Protein AF-A0A1A8E418-F1 (afdb_monomer_lite)

Sequence (294 aa):
DMARRQQKISKLQLQMVKDRFQAFLSGETQIVADEAFINAVQSYHEVFLKSDRVSRMVQSGGFSTSDSREVFKKHIEKRVRSLPEIDGLSKETVLSSWLAKFDTIYRGEEDPRKHQQRMTASAASELILSKDQLYEMFQQILGIRKFEHQLLYNACQLDNPDEQAAQIRRELDGRLQMADQITRLGGRFPKFVSKEMEAMYIEELRSSVNLLMANLESMPVSKGGEFKLQKLKRGHNTSIMDMGQEDENMLSKSDVVLSFTLEVVILEVQGLRSLAPNRIVYCTMEVEGGHKLQ

Secondary structure (DSSP, 8-state):
-------BPPHHHHHHHHHHHHHHHTT-S-----HHHHHHHHHIIIIIIT-HHHHHHHHTT--BHHHHHHHHHHHHHHHHHHSPPBTTB-HHHHHHHHHHHHHHHHH----GGGTTTTHHHHHHHH----HHHHHHHHHHHHT--HHHHHHHHHHHHTTSHHHHHHHHHHHHHHHHHHHHHHHHTTS--S--SSTHHHHHHHHHHHHHHHHHHHHHHTS------------PPP-----------TTS----GGG-----PPP------TT-----TT-PPP-----TTS----

Structure (mmCIF, N/CA/C/O backbone):
data_AF-A0A1A8E418-F1
#
_entry.id   AF-A0A1A8E418-F1
#
loop_
_atom_site.group_PDB
_atom_site.id
_atom_site.type_symbol
_atom_site.label_atom_id
_atom_site.label_alt_id
_atom_site.label_comp_id
_atom_site.label_asym_id
_atom_site.label_entity_id
_atom_site.label_seq_id
_atom_site.pdbx_PDB_ins_code
_atom_site.Cartn_x
_atom_site.Cartn_y
_atom_site.Cartn_z
_atom_site.occupancy
_atom_site.B_iso_or_equiv
_atom_site.auth_seq_id
_atom_site.auth_comp_id
_atom_site.auth_asym_id
_atom_site.auth_atom_id
_atom_site.pdbx_PDB_model_num
ATOM 1 N N . ASP A 1 1 ? 6.921 3.070 43.417 1.00 37.97 1 ASP A N 1
ATOM 2 C CA . ASP A 1 1 ? 6.304 2.591 42.173 1.00 37.97 1 ASP A CA 1
ATOM 3 C C . ASP A 1 1 ? 5.223 3.583 41.746 1.00 37.97 1 ASP A C 1
ATOM 5 O O . ASP A 1 1 ? 4.149 3.626 42.333 1.00 37.97 1 ASP A O 1
ATOM 9 N N . MET A 1 2 ? 5.572 4.528 40.870 1.00 36.62 2 MET A N 1
ATOM 10 C CA . MET A 1 2 ? 4.676 5.609 40.439 1.00 36.62 2 MET A CA 1
ATOM 11 C C . MET A 1 2 ? 3.917 5.118 39.209 1.00 36.62 2 MET A C 1
ATOM 13 O O . MET A 1 2 ? 4.414 5.228 38.089 1.00 36.62 2 MET A O 1
ATOM 17 N N . ALA A 1 3 ? 2.734 4.538 39.427 1.00 43.09 3 ALA A N 1
ATOM 18 C CA . ALA A 1 3 ? 1.845 4.101 38.358 1.00 43.09 3 ALA A CA 1
ATOM 19 C C . ALA A 1 3 ? 1.651 5.246 37.350 1.00 43.09 3 ALA A C 1
ATOM 21 O O . ALA A 1 3 ? 1.103 6.299 37.688 1.00 43.09 3 ALA A O 1
ATOM 22 N N . ARG A 1 4 ? 2.145 5.058 36.117 1.00 50.41 4 ARG A N 1
ATOM 23 C CA . ARG A 1 4 ? 1.953 5.993 35.001 1.00 50.41 4 ARG A CA 1
ATOM 24 C C . ARG A 1 4 ? 0.464 6.337 34.928 1.00 50.41 4 ARG A C 1
ATOM 26 O O . ARG A 1 4 ? -0.341 5.475 34.589 1.00 50.41 4 ARG A O 1
ATOM 33 N N . ARG A 1 5 ? 0.088 7.580 35.257 1.00 53.41 5 ARG A N 1
ATOM 34 C CA . ARG A 1 5 ? -1.282 8.085 35.080 1.00 53.41 5 ARG A CA 1
ATOM 35 C C . ARG A 1 5 ? -1.654 7.913 33.607 1.00 53.41 5 ARG A C 1
ATOM 37 O O . ARG A 1 5 ? -1.193 8.679 32.765 1.00 53.41 5 ARG A O 1
ATOM 44 N N . GLN A 1 6 ? -2.454 6.896 33.297 1.00 60.69 6 GLN A N 1
ATOM 45 C CA . GLN A 1 6 ? -3.005 6.717 31.960 1.00 60.69 6 GLN A CA 1
ATOM 46 C C . GLN A 1 6 ? -3.829 7.963 31.607 1.00 60.69 6 GLN A C 1
ATOM 48 O O . GLN A 1 6 ? -4.609 8.452 32.430 1.00 60.69 6 GLN A O 1
ATOM 53 N N . GLN A 1 7 ? -3.623 8.512 30.406 1.00 71.25 7 GLN A N 1
ATOM 54 C CA . GLN A 1 7 ? -4.372 9.678 29.938 1.00 71.25 7 GLN A CA 1
ATOM 55 C C . GLN A 1 7 ? -5.857 9.320 29.846 1.00 71.25 7 GLN A C 1
ATOM 57 O O . GLN A 1 7 ? -6.269 8.507 29.016 1.00 71.25 7 GLN A O 1
ATOM 62 N N . LYS A 1 8 ? -6.647 9.924 30.735 1.00 85.44 8 LYS A N 1
ATOM 63 C CA . LYS A 1 8 ? -8.103 9.806 30.747 1.00 85.44 8 LYS A CA 1
ATOM 64 C C . LYS A 1 8 ? -8.685 10.536 29.544 1.00 85.44 8 LYS A C 1
ATOM 66 O O . LYS A 1 8 ? -8.230 11.629 29.216 1.00 85.44 8 LYS A O 1
ATOM 71 N N . ILE A 1 9 ? -9.705 9.945 28.935 1.00 87.94 9 ILE A N 1
ATOM 72 C CA . ILE A 1 9 ? -10.422 10.544 27.811 1.00 87.94 9 ILE A CA 1
ATOM 73 C C . ILE A 1 9 ? -11.452 11.532 28.363 1.00 87.94 9 ILE A C 1
ATOM 75 O O . ILE A 1 9 ? -12.231 11.189 29.251 1.00 87.94 9 ILE A O 1
ATOM 79 N N . SER A 1 10 ? -11.466 12.762 27.850 1.00 89.88 10 SER A N 1
ATOM 80 C CA . SER A 1 10 ? -12.514 13.749 28.144 1.00 89.88 10 SER A CA 1
ATOM 81 C C . SER A 1 10 ? -13.731 13.574 27.226 1.00 89.88 10 SER A C 1
ATOM 83 O O . SER A 1 10 ? -13.643 12.948 26.172 1.00 89.88 10 SER A O 1
ATOM 85 N N . LYS A 1 11 ? -14.881 14.176 27.572 1.00 90.69 11 LYS A N 1
ATOM 86 C CA . LYS A 1 11 ? -16.062 14.190 26.680 1.00 90.69 11 LYS A CA 1
ATOM 87 C C . LYS A 1 11 ? -15.739 14.764 25.297 1.00 90.69 11 LYS A C 1
ATOM 89 O O . LYS A 1 11 ? -16.182 14.217 24.294 1.00 90.69 11 LYS A O 1
ATOM 94 N N . LEU A 1 12 ? -14.959 15.845 25.265 1.00 90.44 12 LEU A N 1
ATOM 95 C CA . LEU A 1 12 ? -14.543 16.498 24.026 1.00 90.44 12 LEU A CA 1
ATOM 96 C C . LEU A 1 12 ? -13.640 15.579 23.196 1.00 90.44 12 LEU A C 1
ATOM 98 O O . LEU A 1 12 ? -13.840 15.444 21.996 1.00 90.44 12 LEU A O 1
ATOM 102 N N . GLN A 1 13 ? -12.689 14.901 23.844 1.00 89.94 13 GLN A N 1
ATOM 103 C CA . GLN A 1 13 ? -11.829 13.925 23.173 1.00 89.94 13 GLN A CA 1
ATOM 104 C C . GLN A 1 13 ? -12.628 12.733 22.644 1.00 89.94 13 GLN A C 1
ATOM 106 O O . GLN A 1 13 ? -12.384 12.304 21.525 1.00 89.94 13 GLN A O 1
ATOM 111 N N . LEU A 1 14 ? -13.609 12.226 23.400 1.00 93.44 14 LEU A N 1
ATOM 112 C CA . LEU A 1 14 ? -14.484 11.156 22.920 1.00 93.44 14 LEU A CA 1
ATOM 113 C C . LEU A 1 14 ? -15.254 11.590 21.666 1.00 93.44 14 LEU A C 1
ATOM 115 O O . LEU A 1 14 ? -15.346 10.807 20.727 1.00 93.44 14 LEU A O 1
ATOM 119 N N . GLN A 1 15 ? -15.791 12.814 21.639 1.00 94.31 15 GLN A N 1
ATOM 120 C CA . GLN A 1 15 ? -16.491 13.325 20.459 1.00 94.31 15 GLN A CA 1
ATOM 121 C C . GLN A 1 15 ? -15.548 13.439 19.257 1.00 94.31 15 GLN A C 1
ATOM 123 O O . GLN A 1 15 ? -15.847 12.897 18.203 1.00 94.31 15 GLN A O 1
ATOM 128 N N . MET A 1 16 ? -14.363 14.021 19.450 1.00 94.06 16 MET A N 1
ATOM 129 C CA . MET A 1 16 ? -13.342 14.119 18.404 1.00 94.06 16 MET A CA 1
ATOM 130 C C . MET A 1 16 ? -12.936 12.744 17.853 1.00 94.06 16 MET A C 1
ATOM 132 O O . MET A 1 16 ? -12.758 12.585 16.650 1.00 94.06 16 MET A O 1
ATOM 136 N N . VAL A 1 17 ? -12.804 11.735 18.719 1.00 94.31 17 VAL A N 1
ATOM 137 C CA . VAL A 1 17 ? -12.530 10.356 18.292 1.00 94.31 17 VAL A CA 1
ATOM 138 C C . VAL A 1 17 ? -13.696 9.804 17.471 1.00 94.31 17 VAL A C 1
ATOM 140 O O . VAL A 1 17 ? -13.448 9.218 16.425 1.00 94.31 17 VAL A O 1
ATOM 143 N N . LYS A 1 18 ? -14.957 10.016 17.871 1.00 95.75 18 LYS A N 1
ATOM 144 C CA . LYS A 1 18 ? -16.115 9.604 17.054 1.00 95.75 18 LYS A CA 1
ATOM 145 C C . LYS A 1 18 ? -16.073 10.238 15.667 1.00 95.75 18 LYS A C 1
ATOM 147 O O . LYS A 1 18 ? -16.197 9.523 14.682 1.00 95.75 18 LYS A O 1
ATOM 152 N N . ASP A 1 19 ? -15.825 11.541 15.599 1.00 95.75 19 ASP A N 1
ATOM 153 C CA . ASP A 1 19 ? -15.799 12.278 14.335 1.00 95.75 19 ASP A CA 1
ATOM 154 C C . ASP A 1 19 ? -14.672 11.771 13.416 1.00 95.75 19 ASP A C 1
ATOM 156 O O . ASP A 1 19 ? -14.888 11.567 12.227 1.00 95.75 19 ASP A O 1
ATOM 160 N N . ARG A 1 20 ? -13.490 11.455 13.967 1.00 95.00 20 ARG A N 1
ATOM 161 C CA . ARG A 1 20 ? -12.373 10.852 13.210 1.00 95.00 20 ARG A CA 1
ATOM 162 C C . ARG A 1 20 ? -12.705 9.468 12.658 1.00 95.00 20 ARG A C 1
ATOM 164 O O . ARG A 1 20 ? -12.382 9.167 11.513 1.00 95.00 20 ARG A O 1
ATOM 171 N N . PHE A 1 21 ? -13.343 8.624 13.467 1.00 96.94 21 PHE A N 1
ATOM 172 C CA . PHE A 1 21 ? -13.787 7.301 13.023 1.00 96.94 21 PHE A CA 1
ATOM 173 C C . PHE A 1 21 ? -14.879 7.418 11.955 1.00 96.94 21 PHE A C 1
ATOM 175 O O . PHE A 1 21 ? -14.861 6.666 10.987 1.00 96.94 21 PHE A O 1
ATOM 182 N N . GLN A 1 22 ? -15.786 8.386 12.091 1.00 96.38 22 GLN A N 1
ATOM 183 C CA . GLN A 1 22 ? -16.810 8.666 11.092 1.00 96.38 22 GLN A CA 1
ATOM 184 C C . GLN A 1 22 ? -16.207 9.166 9.772 1.00 96.38 22 GLN A C 1
ATOM 186 O O . GLN A 1 22 ? -16.632 8.684 8.727 1.00 96.38 22 GLN A O 1
ATOM 191 N N . ALA A 1 23 ? -15.206 10.052 9.819 1.00 94.38 23 ALA A N 1
ATOM 192 C CA . ALA A 1 23 ? -14.481 10.540 8.642 1.00 94.38 23 ALA A CA 1
ATOM 193 C C . ALA A 1 23 ? -13.727 9.414 7.914 1.00 94.38 23 ALA A C 1
ATOM 195 O O . ALA A 1 23 ? -13.695 9.357 6.687 1.00 94.38 23 ALA A O 1
ATOM 196 N N . PHE A 1 24 ? -13.141 8.472 8.663 1.00 95.69 24 PHE A N 1
ATOM 197 C CA . PHE A 1 24 ? -12.557 7.267 8.069 1.00 95.69 24 PHE A CA 1
ATOM 198 C C . PHE A 1 24 ? -13.623 6.430 7.346 1.00 95.69 24 PHE A C 1
ATOM 200 O O . PHE A 1 24 ? -13.428 6.041 6.198 1.00 95.69 24 PHE A O 1
ATOM 207 N N . LEU A 1 25 ? -14.773 6.198 7.987 1.00 95.44 25 LEU A N 1
ATOM 208 C CA . LEU A 1 25 ? -15.866 5.402 7.418 1.00 95.44 25 LEU A CA 1
ATOM 209 C C . LEU A 1 25 ? -16.563 6.076 6.225 1.00 95.44 25 LEU A C 1
ATOM 211 O O . LEU A 1 25 ? -17.125 5.373 5.392 1.00 95.44 25 LEU A O 1
ATOM 215 N N . SER A 1 26 ? -16.537 7.409 6.126 1.00 93.56 26 SER A N 1
ATOM 216 C CA . SER A 1 26 ? -17.042 8.147 4.958 1.00 93.56 26 SER A CA 1
ATOM 217 C C . SER A 1 26 ? -16.028 8.251 3.814 1.00 93.56 26 SER A C 1
ATOM 219 O O . SER A 1 26 ? -16.375 8.763 2.752 1.00 93.56 26 SER A O 1
ATOM 221 N N . GLY A 1 27 ? -14.798 7.754 3.995 1.00 89.44 27 GLY A N 1
ATOM 222 C CA . GLY A 1 27 ? -13.741 7.823 2.982 1.00 89.44 27 GLY A CA 1
ATOM 223 C C . GLY A 1 27 ? -13.059 9.191 2.881 1.00 89.44 27 GLY A C 1
ATOM 224 O O . GLY A 1 27 ? -12.377 9.466 1.899 1.00 89.44 27 GLY A O 1
ATOM 225 N N . GLU A 1 28 ? -13.212 10.057 3.885 1.00 86.94 28 GLU A N 1
ATOM 226 C CA . GLU A 1 28 ? -12.584 11.388 3.923 1.00 86.94 28 GLU A CA 1
ATOM 227 C C . GLU A 1 28 ? -11.106 11.339 4.345 1.00 86.94 28 GLU A C 1
ATOM 229 O O . GLU A 1 28 ? -10.384 12.333 4.255 1.00 86.94 28 GLU A O 1
ATOM 234 N N . THR A 1 29 ? -10.630 10.183 4.812 1.00 88.88 29 THR A N 1
ATOM 235 C CA . THR A 1 29 ? -9.234 9.975 5.214 1.00 88.88 29 THR A CA 1
ATOM 236 C C . THR A 1 29 ? -8.436 9.248 4.136 1.00 88.88 29 THR A C 1
ATOM 238 O O . THR A 1 29 ? -8.960 8.365 3.470 1.00 88.88 29 THR A O 1
ATOM 241 N N . GLN A 1 30 ? -7.130 9.512 4.062 1.00 83.50 30 GLN A N 1
ATOM 242 C CA . GLN A 1 30 ? -6.193 8.800 3.175 1.00 83.50 30 GLN A CA 1
ATOM 243 C C . GLN A 1 30 ? -5.755 7.420 3.714 1.00 83.50 30 GLN A C 1
ATOM 245 O O . GLN A 1 30 ? -4.812 6.812 3.212 1.00 83.50 30 GLN A O 1
ATOM 250 N N . ILE A 1 31 ? -6.394 6.923 4.778 1.00 85.94 31 ILE A N 1
ATOM 251 C CA . ILE A 1 31 ? -6.021 5.662 5.423 1.00 85.94 31 ILE A CA 1
ATOM 252 C C . ILE A 1 31 ? -6.543 4.509 4.569 1.00 85.94 31 ILE A C 1
ATOM 254 O O . ILE A 1 31 ? -7.740 4.233 4.549 1.00 85.94 31 ILE A O 1
ATOM 258 N N . VAL A 1 32 ? -5.633 3.812 3.893 1.00 85.06 32 VAL A N 1
ATOM 259 C CA . VAL A 1 32 ? -5.984 2.653 3.070 1.00 85.06 32 VAL A CA 1
ATOM 260 C C . VAL A 1 32 ? -6.312 1.450 3.960 1.00 85.06 32 VAL A C 1
ATOM 262 O O . VAL A 1 32 ? -5.562 1.100 4.880 1.00 85.06 32 VAL A O 1
ATOM 265 N N . ALA A 1 33 ? -7.442 0.806 3.684 1.00 88.50 33 ALA A N 1
ATOM 266 C CA . ALA A 1 33 ? -7.961 -0.310 4.458 1.00 88.50 33 ALA A CA 1
ATOM 267 C C . ALA A 1 33 ? -8.717 -1.308 3.580 1.00 88.50 33 ALA A C 1
ATOM 269 O O . ALA A 1 33 ? -9.374 -0.917 2.619 1.00 88.50 33 ALA A O 1
ATOM 270 N N . ASP A 1 34 ? -8.646 -2.586 3.951 1.00 87.88 34 ASP A N 1
ATOM 271 C CA . ASP A 1 34 ? -9.483 -3.627 3.365 1.00 87.88 34 ASP A CA 1
ATOM 272 C C . ASP A 1 34 ? -10.908 -3.592 3.950 1.00 87.88 34 ASP A C 1
ATOM 274 O O . ASP A 1 34 ? -11.191 -2.963 4.977 1.00 87.88 34 ASP A O 1
ATOM 278 N N . GLU A 1 35 ? -11.823 -4.300 3.292 1.00 91.75 35 GLU A N 1
ATOM 279 C CA . GLU A 1 35 ? -13.226 -4.366 3.704 1.00 91.75 35 GLU A CA 1
ATOM 280 C C . GLU A 1 35 ? -13.388 -4.978 5.107 1.00 91.75 35 GLU A C 1
ATOM 282 O O . GLU A 1 35 ? -14.241 -4.564 5.896 1.00 91.75 35 GLU A O 1
ATOM 287 N N . ALA A 1 36 ? -12.539 -5.944 5.463 1.00 92.50 36 ALA A N 1
ATOM 288 C CA . ALA A 1 36 ? -12.583 -6.611 6.758 1.00 92.50 36 ALA A CA 1
ATOM 289 C C . ALA A 1 36 ? -12.266 -5.647 7.918 1.00 92.50 36 ALA A C 1
ATOM 291 O O . ALA A 1 36 ? -12.953 -5.667 8.949 1.00 92.50 36 ALA A O 1
ATOM 292 N N . PHE A 1 37 ? -11.274 -4.774 7.742 1.00 95.88 37 PHE A N 1
ATOM 293 C CA . PHE A 1 37 ? -10.919 -3.727 8.687 1.00 95.88 37 PHE A CA 1
ATOM 294 C C . PHE A 1 37 ? -11.993 -2.647 8.733 1.00 95.88 37 PHE A C 1
ATOM 296 O O . PHE A 1 37 ? -12.405 -2.271 9.829 1.00 95.88 37 PHE A O 1
ATOM 303 N N . ILE A 1 38 ? -12.510 -2.196 7.584 1.00 95.00 38 ILE A N 1
ATOM 304 C CA . ILE A 1 38 ? -13.611 -1.218 7.533 1.00 95.00 38 ILE A CA 1
ATOM 305 C C . ILE A 1 38 ? -14.815 -1.744 8.326 1.00 95.00 38 ILE A C 1
ATOM 307 O O . ILE A 1 38 ? -15.317 -1.058 9.216 1.00 95.00 38 ILE A O 1
ATOM 311 N N . ASN A 1 39 ? -15.198 -3.007 8.126 1.00 95.56 39 ASN A N 1
ATOM 312 C CA . ASN A 1 39 ? -16.269 -3.666 8.876 1.00 95.56 39 ASN A CA 1
ATOM 313 C C . ASN A 1 39 ? -15.977 -3.780 10.385 1.00 95.56 39 ASN A C 1
ATOM 315 O O . ASN A 1 39 ? -16.892 -3.738 11.219 1.00 95.56 39 ASN A O 1
ATOM 319 N N . ALA A 1 40 ? -14.711 -3.960 10.773 1.00 96.44 40 ALA A N 1
ATOM 320 C CA . ALA A 1 40 ? -14.288 -3.958 12.174 1.00 96.44 40 ALA A CA 1
ATOM 321 C C . ALA A 1 40 ? -14.378 -2.567 12.807 1.00 96.44 40 ALA A C 1
ATOM 323 O O . ALA A 1 40 ? -14.904 -2.429 13.915 1.00 96.44 40 ALA A O 1
ATOM 324 N N . VAL A 1 41 ? -13.933 -1.537 12.093 1.00 97.50 41 VAL A N 1
ATOM 325 C CA . VAL A 1 41 ? -14.016 -0.142 12.527 1.00 97.50 41 VAL A CA 1
ATOM 326 C C . VAL A 1 41 ? -15.471 0.315 12.610 1.00 97.50 41 VAL A C 1
ATOM 328 O O . VAL A 1 41 ? -15.854 0.908 13.617 1.00 97.50 41 VAL A O 1
ATOM 331 N N . GLN A 1 42 ? -16.307 -0.036 11.631 1.00 97.06 42 GLN A N 1
ATOM 332 C CA . GLN A 1 42 ? -17.737 0.269 11.628 1.00 97.06 42 GLN A CA 1
ATOM 333 C C . GLN A 1 42 ? -18.434 -0.332 12.848 1.00 97.06 42 GLN A C 1
ATOM 335 O O . GLN A 1 42 ? -19.135 0.365 13.580 1.00 97.06 42 GLN A O 1
ATOM 340 N N . SER A 1 43 ? -18.195 -1.614 13.129 1.00 96.00 43 SER A N 1
ATOM 341 C CA . SER A 1 43 ? -18.778 -2.258 14.304 1.00 96.00 43 SER A CA 1
ATOM 342 C C . SER A 1 43 ? -18.276 -1.654 15.613 1.00 96.00 43 SER A C 1
ATOM 344 O O . SER A 1 43 ? -19.071 -1.484 16.537 1.00 96.00 43 SER A O 1
ATOM 346 N N . TYR A 1 44 ? -16.993 -1.304 15.710 1.00 96.81 44 TYR A N 1
ATOM 347 C CA . TYR A 1 44 ? -16.460 -0.615 16.882 1.00 96.81 44 TYR A CA 1
ATOM 348 C C . TYR A 1 44 ? -17.089 0.774 17.065 1.00 96.81 44 TYR A C 1
ATOM 350 O O . TYR A 1 44 ? -17.459 1.148 18.180 1.00 96.81 44 TYR A O 1
ATOM 358 N N . HIS A 1 45 ? -17.262 1.524 15.979 1.00 96.56 45 HIS A N 1
ATOM 359 C CA . HIS A 1 45 ? -17.859 2.851 16.001 1.00 96.56 45 HIS A CA 1
AT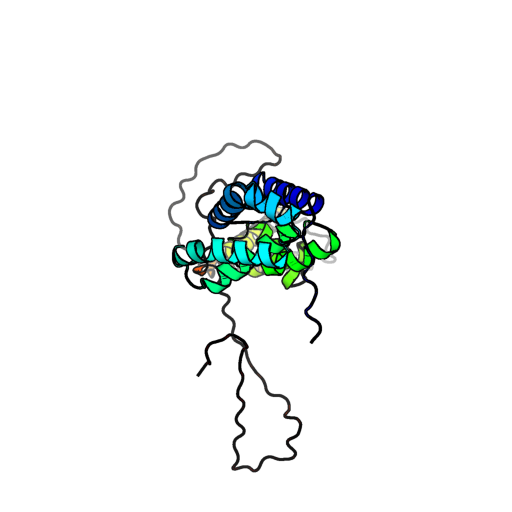OM 360 C C . HIS A 1 45 ? -19.333 2.813 16.431 1.00 96.56 45 HIS A C 1
ATOM 362 O O . HIS A 1 45 ? -19.711 3.481 17.398 1.00 96.56 45 HIS A O 1
ATOM 368 N N . GLU A 1 46 ? -20.145 1.983 15.772 1.00 95.31 46 GLU A N 1
ATOM 369 C CA . GLU A 1 46 ? -21.589 1.911 16.019 1.00 95.31 46 GLU A CA 1
ATOM 370 C C . GLU A 1 46 ? -21.935 1.233 17.348 1.00 95.31 46 GLU A C 1
ATOM 372 O O . GLU A 1 46 ? -22.788 1.719 18.089 1.00 95.31 46 GLU A O 1
ATOM 377 N N . VAL A 1 47 ? -21.264 0.129 17.693 1.00 94.56 47 VAL A N 1
ATOM 378 C CA . VAL A 1 47 ? -21.636 -0.674 18.871 1.00 94.56 47 VAL A CA 1
ATOM 379 C C . VAL A 1 47 ? -20.944 -0.186 20.140 1.00 94.56 47 VAL A C 1
ATOM 381 O O . VAL A 1 47 ? -21.542 -0.222 21.216 1.00 94.56 47 VAL A O 1
ATOM 384 N N . PHE A 1 48 ? -19.686 0.257 20.053 1.00 94.81 48 PHE A N 1
ATOM 385 C CA . PHE A 1 48 ? -18.904 0.632 21.231 1.00 94.81 48 PHE A CA 1
ATOM 386 C C . PHE A 1 48 ? -18.805 2.149 21.406 1.00 94.81 48 PHE A C 1
ATOM 388 O O . PHE A 1 48 ? -19.310 2.660 22.410 1.00 94.81 48 PHE A O 1
ATOM 395 N N . LEU A 1 49 ? -18.205 2.881 20.458 1.00 94.81 49 LEU A N 1
ATOM 396 C CA . LEU A 1 49 ? -17.950 4.321 20.624 1.00 94.81 49 LEU A CA 1
ATOM 397 C C . LEU A 1 49 ? -19.243 5.122 20.808 1.00 94.81 49 LEU A C 1
ATOM 399 O O . LEU A 1 49 ? -19.309 5.984 21.687 1.00 94.81 49 LEU A O 1
ATOM 403 N N . LYS A 1 50 ? -20.287 4.827 20.024 1.00 94.88 50 LYS A N 1
ATOM 404 C CA . LYS A 1 50 ? -21.597 5.488 20.130 1.00 94.88 50 LYS A CA 1
ATOM 405 C C . LYS A 1 50 ? -22.429 5.057 21.345 1.00 94.88 50 LYS A C 1
ATOM 407 O O . LYS A 1 50 ? -23.422 5.714 21.639 1.00 94.88 50 LYS A O 1
ATOM 412 N N . SER A 1 51 ? -22.023 4.030 22.095 1.00 95.50 51 SER A N 1
ATOM 413 C CA . SER A 1 51 ? -22.816 3.521 23.220 1.00 95.50 51 SER A CA 1
ATOM 414 C C . SER A 1 51 ? -22.899 4.488 24.411 1.00 95.50 51 SER A C 1
ATOM 416 O O . SER A 1 51 ? -21.915 5.115 24.824 1.00 95.50 51 SER A O 1
ATOM 418 N N . ASP A 1 52 ? -24.061 4.519 25.070 1.00 93.88 52 ASP A N 1
ATOM 419 C CA . ASP A 1 52 ? -24.261 5.276 26.315 1.00 93.88 52 ASP A CA 1
ATOM 420 C C . ASP A 1 52 ? -23.336 4.813 27.442 1.00 93.88 52 ASP A C 1
ATOM 422 O O . ASP A 1 52 ? -22.952 5.593 28.318 1.00 93.88 52 ASP A O 1
ATOM 426 N N . ARG A 1 53 ? -22.958 3.529 27.429 1.00 93.69 53 ARG A N 1
ATOM 427 C CA . ARG A 1 53 ? -22.043 2.955 28.416 1.00 93.69 53 ARG A CA 1
ATOM 428 C C . ARG A 1 53 ? -20.672 3.623 28.345 1.00 93.69 53 ARG A C 1
ATOM 430 O O . ARG A 1 53 ? -20.143 3.985 29.395 1.00 93.69 53 ARG A O 1
ATOM 437 N N . VAL A 1 54 ? -20.122 3.820 27.145 1.00 93.81 54 VAL A N 1
ATOM 438 C CA . VAL A 1 54 ? -18.837 4.514 26.964 1.00 93.81 54 VAL A CA 1
ATOM 439 C C . VAL A 1 54 ? -18.955 5.979 27.372 1.00 93.81 54 VAL A C 1
ATOM 441 O O . VAL A 1 54 ? -18.112 6.468 28.122 1.00 93.81 54 VAL A O 1
ATOM 444 N N . SER A 1 55 ? -20.044 6.654 26.996 1.00 92.19 55 SER A N 1
ATOM 445 C CA . SER A 1 55 ? -20.306 8.036 27.419 1.00 92.19 55 SER A CA 1
ATOM 446 C C . SER A 1 55 ? -20.345 8.188 28.947 1.00 92.19 55 SER A C 1
ATOM 448 O O . SER A 1 55 ? -19.741 9.118 29.486 1.00 92.19 55 SER A O 1
ATOM 450 N N . ARG A 1 56 ? -20.994 7.261 29.669 1.00 93.19 56 ARG A N 1
ATOM 451 C CA . ARG A 1 56 ? -21.017 7.242 31.145 1.00 93.19 56 ARG A CA 1
ATOM 452 C C . ARG A 1 56 ? -19.650 6.923 31.757 1.00 93.19 56 ARG A C 1
ATOM 454 O O . ARG A 1 56 ? -19.273 7.530 32.753 1.00 93.19 56 ARG A O 1
ATOM 461 N N . MET A 1 57 ? -18.894 6.008 31.156 1.00 92.81 57 MET A N 1
ATOM 462 C CA . MET A 1 57 ? -17.556 5.624 31.624 1.00 92.81 57 MET A CA 1
ATOM 463 C C . MET A 1 57 ? -16.529 6.760 31.455 1.00 92.81 57 MET A C 1
ATOM 465 O O . MET A 1 57 ? -15.675 6.968 32.315 1.00 92.81 57 MET A O 1
ATOM 469 N N . VAL A 1 58 ? -16.652 7.544 30.380 1.00 92.50 58 VAL A N 1
ATOM 470 C CA . VAL A 1 58 ? -15.886 8.784 30.175 1.00 92.50 58 VAL A CA 1
ATOM 471 C C . VAL A 1 58 ? -16.299 9.856 31.182 1.00 92.50 58 VAL A C 1
ATOM 473 O O . VAL A 1 58 ? -15.442 10.517 31.762 1.00 92.50 58 VAL A O 1
ATOM 476 N N . GLN A 1 59 ? -17.600 9.999 31.451 1.00 88.75 59 GLN A N 1
ATOM 477 C CA . GLN A 1 59 ? -18.117 10.937 32.455 1.00 88.75 59 GLN A CA 1
ATOM 478 C C . GLN A 1 59 ? -17.592 10.669 33.865 1.00 88.75 59 GLN A C 1
ATOM 480 O O . GLN A 1 59 ? -17.247 11.615 34.567 1.00 88.75 59 GLN A O 1
ATOM 485 N N . SER A 1 60 ? -17.500 9.401 34.268 1.00 89.81 60 SER A N 1
ATOM 486 C CA . SER A 1 60 ? -16.944 9.013 35.568 1.00 89.81 60 SER A CA 1
ATOM 487 C C . SER A 1 60 ? -15.411 9.049 35.614 1.00 89.81 60 SER A C 1
ATOM 489 O O . SER A 1 60 ? -14.818 8.800 36.663 1.00 89.81 60 SER A O 1
ATOM 491 N N . GLY A 1 61 ? -14.745 9.356 34.494 1.00 85.88 61 GLY A N 1
ATOM 492 C CA . GLY A 1 61 ? -13.286 9.380 34.395 1.00 85.88 61 GLY A CA 1
ATOM 493 C C . GLY A 1 61 ? -12.640 8.000 34.545 1.00 85.88 61 GLY A C 1
ATOM 494 O O . GLY A 1 61 ? -11.483 7.926 34.974 1.00 85.88 61 GLY A O 1
ATOM 495 N N . GLY A 1 62 ? -13.388 6.936 34.233 1.00 87.19 62 GLY A N 1
ATOM 496 C CA . GLY A 1 62 ? -12.960 5.536 34.268 1.00 87.19 62 GLY A CA 1
ATOM 497 C C . GLY A 1 62 ? -12.571 4.970 32.901 1.00 87.19 62 GLY A C 1
ATOM 498 O O . GLY A 1 62 ? -12.525 3.755 32.758 1.00 87.19 62 GLY A O 1
ATOM 499 N N . PHE A 1 63 ? -12.344 5.825 31.896 1.00 90.06 63 PHE A N 1
ATOM 500 C CA . PHE A 1 63 ? -11.938 5.417 30.550 1.00 90.06 63 PHE A CA 1
ATOM 501 C C . PHE A 1 63 ? -10.697 6.177 30.080 1.00 90.06 63 PHE A C 1
ATOM 503 O O . PHE A 1 63 ? -10.655 7.412 30.117 1.00 90.06 63 PHE A O 1
ATOM 510 N N . SER A 1 64 ? -9.692 5.437 29.626 1.00 89.50 64 SER A N 1
ATOM 511 C CA . SER A 1 64 ? -8.434 5.955 29.097 1.00 89.50 64 SER A CA 1
ATOM 512 C C . SER A 1 64 ? -8.224 5.582 27.631 1.00 89.50 64 SER A C 1
ATOM 514 O O . SER A 1 64 ? -8.876 4.693 27.080 1.00 89.50 64 SER A O 1
ATOM 516 N N . THR A 1 65 ? -7.248 6.234 26.998 1.00 87.56 65 THR A N 1
ATOM 517 C CA . THR A 1 65 ? -6.797 5.869 25.646 1.00 87.56 65 THR A CA 1
ATOM 518 C C . THR A 1 65 ? -6.284 4.424 25.580 1.00 87.56 65 THR A C 1
ATOM 520 O O . THR A 1 65 ? -6.502 3.743 24.580 1.00 87.56 65 THR A O 1
ATOM 523 N N . SER A 1 66 ? -5.649 3.930 26.653 1.00 89.38 66 SER A N 1
ATOM 524 C CA . SER A 1 66 ? -5.194 2.534 26.732 1.00 89.38 66 SER A CA 1
ATOM 525 C C . SER A 1 66 ? -6.378 1.572 26.709 1.00 89.38 66 SER A C 1
ATOM 527 O O . SER A 1 66 ? -6.369 0.611 25.945 1.00 89.38 66 SER A O 1
ATOM 529 N N . ASP A 1 67 ? -7.430 1.881 27.475 1.00 92.75 67 ASP A N 1
ATOM 530 C CA . ASP A 1 67 ? -8.647 1.067 27.521 1.00 92.75 67 ASP A CA 1
ATOM 531 C C . ASP A 1 67 ? -9.326 1.022 26.149 1.00 92.75 67 ASP A C 1
ATOM 533 O O . ASP A 1 67 ? -9.722 -0.043 25.683 1.00 92.75 67 ASP A O 1
ATOM 537 N N . SER A 1 68 ? -9.422 2.165 25.462 1.00 92.31 68 SER A N 1
ATOM 538 C CA . SER A 1 68 ? -9.991 2.235 24.110 1.00 92.31 68 SER A CA 1
ATOM 539 C C . SER A 1 68 ? -9.248 1.327 23.129 1.00 92.31 68 SER A C 1
ATOM 541 O O . SER A 1 68 ? -9.893 0.553 22.411 1.00 92.31 68 SER A O 1
ATOM 543 N N . ARG A 1 69 ? -7.911 1.367 23.153 1.00 94.62 69 ARG A N 1
ATOM 544 C CA . ARG A 1 69 ? -7.049 0.538 22.305 1.00 94.62 69 ARG A CA 1
ATOM 545 C C . ARG A 1 69 ? -7.158 -0.948 22.640 1.00 94.62 69 ARG A C 1
ATOM 547 O O . ARG A 1 69 ? -7.247 -1.773 21.735 1.00 94.62 69 ARG A O 1
ATOM 554 N N . GLU A 1 70 ? -7.181 -1.310 23.921 1.00 94.88 70 GLU A N 1
ATOM 555 C CA . GLU A 1 70 ? -7.342 -2.703 24.353 1.00 94.88 70 GLU A CA 1
ATOM 556 C C . GLU A 1 70 ? -8.714 -3.275 23.996 1.00 94.88 70 GLU A C 1
ATOM 558 O O . GLU A 1 70 ? -8.809 -4.424 23.558 1.00 94.88 70 GLU A O 1
ATOM 563 N N . VAL A 1 71 ? -9.779 -2.482 24.143 1.00 94.88 71 VAL A N 1
ATOM 564 C CA . VAL A 1 71 ? -11.123 -2.892 23.722 1.00 94.88 71 VAL A CA 1
ATOM 565 C C . VAL A 1 71 ? -11.152 -3.130 22.217 1.00 94.88 71 VAL A C 1
ATOM 567 O O . VAL A 1 71 ? -11.693 -4.148 21.786 1.00 94.88 71 VAL A O 1
ATOM 570 N N . PHE A 1 72 ? -10.543 -2.247 21.419 1.00 96.25 72 PHE A N 1
ATOM 571 C CA . PHE A 1 72 ? -10.453 -2.456 19.975 1.00 96.25 72 PHE A CA 1
ATOM 572 C C . PHE A 1 72 ? -9.647 -3.713 19.636 1.00 96.25 72 PHE A C 1
ATOM 574 O O . PHE A 1 72 ? -10.132 -4.552 18.883 1.00 96.25 72 PHE A O 1
ATOM 581 N N . LYS A 1 73 ? -8.478 -3.915 20.261 1.00 96.56 73 LYS A N 1
ATOM 582 C CA . LYS A 1 73 ? -7.670 -5.133 20.092 1.00 96.56 73 LYS A CA 1
ATOM 583 C C . LYS A 1 73 ? -8.500 -6.396 20.335 1.00 96.56 73 LYS A C 1
ATOM 585 O O . LYS A 1 73 ? -8.569 -7.262 19.468 1.00 96.56 73 LYS A O 1
ATOM 590 N N . LYS A 1 74 ? -9.204 -6.473 21.469 1.00 95.19 74 LYS A N 1
ATOM 591 C CA . LYS A 1 74 ? -10.089 -7.608 21.794 1.00 95.19 74 LYS A CA 1
ATOM 592 C C . LYS A 1 74 ? -11.246 -7.757 20.802 1.00 95.19 74 LYS A C 1
ATOM 594 O O . LYS A 1 74 ? -11.669 -8.878 20.524 1.00 95.19 74 LYS A O 1
ATOM 599 N N . HIS A 1 75 ? -11.764 -6.646 20.275 1.00 94.25 75 HIS A N 1
ATOM 600 C CA . HIS A 1 75 ? -12.826 -6.643 19.269 1.00 94.25 75 HIS A CA 1
ATOM 601 C C . HIS A 1 75 ? -12.367 -7.281 17.952 1.00 94.25 75 HIS A C 1
ATOM 603 O O . HIS A 1 75 ? -13.106 -8.069 17.359 1.00 94.25 75 HIS A O 1
ATOM 609 N N . ILE A 1 76 ? -11.141 -6.982 17.517 1.00 95.62 76 ILE A N 1
ATOM 610 C CA . ILE A 1 76 ? -10.604 -7.476 16.246 1.00 95.62 76 ILE A CA 1
ATOM 611 C C . ILE A 1 76 ? -9.941 -8.851 16.351 1.00 95.62 76 ILE A C 1
ATOM 613 O O . ILE A 1 76 ? -9.975 -9.597 15.380 1.00 95.62 76 ILE A O 1
ATOM 617 N N . GLU A 1 77 ? -9.410 -9.243 17.513 1.00 94.56 77 GLU A N 1
ATOM 618 C CA . GLU A 1 77 ? -8.723 -10.533 17.701 1.00 94.56 77 GLU A CA 1
ATOM 619 C C . GLU A 1 77 ? -9.566 -11.731 17.253 1.00 94.56 77 GLU A C 1
ATOM 621 O O . GLU A 1 77 ? -9.049 -12.652 16.624 1.00 94.56 77 GLU A O 1
ATOM 626 N N . LYS A 1 78 ? -10.870 -11.730 17.557 1.00 88.69 78 LYS A N 1
ATOM 627 C CA . LYS A 1 78 ? -11.774 -12.805 17.121 1.00 88.69 78 LYS A CA 1
ATOM 628 C C . LYS A 1 78 ? -11.997 -12.789 15.610 1.00 88.69 78 LYS A C 1
ATOM 630 O O . LYS A 1 78 ? -12.024 -13.853 15.004 1.00 88.69 78 LYS A O 1
ATOM 635 N N . ARG A 1 79 ? -12.116 -11.597 15.016 1.00 92.75 79 ARG A N 1
ATOM 636 C CA . ARG A 1 79 ? -12.336 -11.415 13.573 1.00 92.75 79 ARG A CA 1
ATOM 637 C C . ARG A 1 79 ? -11.119 -11.844 12.768 1.00 92.75 79 ARG A C 1
ATOM 639 O O . ARG A 1 79 ? -11.261 -12.584 11.806 1.00 92.75 79 ARG A O 1
ATOM 646 N N . VAL A 1 80 ? -9.925 -11.442 13.201 1.00 92.81 80 VAL A N 1
ATOM 647 C CA . VAL A 1 80 ? -8.662 -11.789 12.537 1.00 92.81 80 VAL A CA 1
ATOM 648 C C . VAL A 1 80 ? -8.447 -13.303 12.534 1.00 92.81 80 VAL A C 1
ATOM 650 O O . VAL A 1 80 ? -8.081 -13.866 11.503 1.00 92.81 80 VAL A O 1
ATOM 653 N N . ARG A 1 81 ? -8.752 -13.991 13.646 1.00 90.56 81 ARG A N 1
ATOM 654 C CA . ARG A 1 81 ? -8.686 -15.463 13.717 1.00 90.56 81 ARG A CA 1
ATOM 655 C C . ARG A 1 81 ? -9.622 -16.158 12.726 1.00 90.56 81 ARG A C 1
ATOM 657 O O . ARG A 1 81 ? -9.282 -17.242 12.277 1.00 90.56 81 ARG A O 1
ATOM 664 N N . SER A 1 82 ? -10.764 -15.552 12.395 1.00 88.81 82 SER A N 1
ATOM 665 C CA . SER A 1 82 ? -11.726 -16.099 11.428 1.00 88.81 82 SER A CA 1
ATOM 666 C C . SER A 1 82 ? -11.487 -15.664 9.982 1.00 88.81 82 SER A C 1
ATOM 668 O O . SER A 1 82 ? -12.220 -16.107 9.103 1.00 88.81 82 SER A O 1
ATOM 670 N N . LEU A 1 83 ? -10.516 -14.783 9.715 1.00 87.81 83 LEU A N 1
ATOM 671 C CA . LEU A 1 83 ? -10.191 -14.413 8.337 1.00 87.81 83 LEU A CA 1
ATOM 672 C C . LEU A 1 83 ? -9.667 -15.639 7.570 1.00 87.81 83 LEU A C 1
ATOM 674 O O . LEU A 1 83 ? -9.039 -16.505 8.188 1.00 87.81 83 LEU A O 1
ATOM 678 N N . PRO A 1 84 ? -9.836 -15.690 6.241 1.00 87.94 84 PRO A N 1
ATOM 679 C CA . PRO A 1 84 ? -9.165 -16.679 5.405 1.00 87.94 84 PRO A CA 1
ATOM 680 C C . PRO A 1 84 ? -7.646 -16.677 5.626 1.00 87.94 84 PRO A C 1
ATOM 682 O O . PRO A 1 84 ? -7.058 -15.665 6.033 1.00 87.94 84 PRO A O 1
ATOM 685 N N . GLU A 1 85 ? -7.007 -17.824 5.426 1.00 83.56 85 GLU A N 1
ATOM 686 C CA . GLU A 1 85 ? -5.548 -17.890 5.362 1.00 83.56 85 GLU A CA 1
ATOM 687 C C . GLU A 1 85 ? -5.075 -17.281 4.042 1.00 83.56 85 GLU A C 1
ATOM 689 O O . GLU A 1 85 ? -5.703 -17.464 3.001 1.00 83.56 85 GLU A O 1
ATOM 694 N N . ILE A 1 86 ? -4.005 -16.494 4.114 1.00 81.31 86 ILE A N 1
ATOM 695 C CA . ILE A 1 86 ? -3.396 -15.827 2.967 1.00 81.31 86 ILE A CA 1
ATOM 696 C C . ILE A 1 86 ? -1.910 -16.172 3.012 1.00 81.31 86 ILE A C 1
ATOM 698 O O . ILE A 1 86 ? -1.252 -15.950 4.033 1.00 81.31 86 ILE A O 1
ATOM 702 N N . ASP A 1 87 ? -1.383 -16.711 1.914 1.00 75.12 87 ASP A N 1
ATOM 703 C CA . ASP A 1 87 ? -0.005 -17.190 1.856 1.00 75.12 87 ASP A CA 1
ATOM 704 C C . ASP A 1 87 ? 1.011 -16.071 2.136 1.00 75.12 87 ASP A C 1
ATOM 706 O O . ASP A 1 87 ? 1.057 -15.006 1.500 1.00 75.12 87 ASP A O 1
ATOM 710 N N . GLY A 1 88 ? 1.851 -16.325 3.141 1.00 78.06 88 GLY A N 1
ATOM 711 C CA . GLY A 1 88 ? 2.862 -15.384 3.612 1.00 78.06 88 GLY A CA 1
ATOM 712 C C . GLY A 1 88 ? 2.312 -14.180 4.386 1.00 78.06 88 GLY A C 1
ATOM 713 O O . GLY A 1 88 ? 3.031 -13.191 4.509 1.00 78.06 88 GLY A O 1
ATOM 714 N N . LEU A 1 89 ? 1.073 -14.227 4.897 1.00 83.19 89 LEU A N 1
ATOM 715 C CA . LEU A 1 89 ? 0.517 -13.207 5.792 1.00 83.19 89 LEU A CA 1
ATOM 716 C C . LEU A 1 89 ? 0.044 -13.838 7.108 1.00 83.19 89 LEU A C 1
ATOM 718 O O . LEU A 1 89 ? -0.964 -14.543 7.172 1.00 83.19 89 LEU A O 1
ATOM 722 N N . SER A 1 90 ? 0.774 -13.566 8.190 1.00 88.94 90 SER A N 1
ATOM 723 C CA . SER A 1 90 ? 0.429 -14.103 9.507 1.00 88.94 90 SER A CA 1
ATOM 724 C C . SER A 1 90 ? -0.740 -13.342 10.144 1.00 88.94 90 SER A C 1
ATOM 726 O O . SER A 1 90 ? -0.889 -12.130 9.976 1.00 88.94 90 SER A O 1
ATOM 728 N N . LYS A 1 91 ? -1.540 -14.031 10.967 1.00 90.31 91 LYS A N 1
ATOM 729 C CA . LYS A 1 91 ? -2.621 -13.400 11.748 1.00 90.31 91 LYS A CA 1
ATOM 730 C C . LYS A 1 91 ? -2.106 -12.318 12.701 1.00 90.31 91 LYS A C 1
ATOM 732 O O . LYS A 1 91 ? -2.803 -11.339 12.953 1.00 90.31 91 LYS A O 1
ATOM 737 N N . GLU A 1 92 ? -0.895 -12.481 13.226 1.00 90.81 92 GLU A N 1
ATOM 738 C CA . GLU A 1 92 ? -0.248 -11.489 14.088 1.00 90.81 92 GLU A CA 1
ATOM 739 C C . GLU A 1 92 ? 0.123 -10.217 13.315 1.00 90.81 92 GLU A C 1
ATOM 741 O O . GLU A 1 92 ? -0.070 -9.108 13.823 1.00 90.81 92 GLU A O 1
ATOM 746 N N . THR A 1 93 ? 0.570 -10.367 12.065 1.00 89.81 93 THR A N 1
ATOM 747 C CA . THR A 1 93 ? 0.844 -9.251 11.151 1.00 89.81 93 THR A CA 1
ATOM 748 C C . THR A 1 93 ? -0.434 -8.470 10.858 1.00 89.81 93 THR A C 1
ATOM 750 O O . THR A 1 93 ? -0.441 -7.253 11.034 1.00 89.81 93 THR A O 1
ATOM 753 N N . VAL A 1 94 ? -1.535 -9.158 10.529 1.00 91.88 94 VAL A N 1
ATOM 754 C CA . VAL A 1 94 ? -2.846 -8.518 10.302 1.00 91.88 94 VAL A CA 1
ATOM 755 C C . VAL A 1 94 ? -3.305 -7.765 11.551 1.00 91.88 94 VAL A C 1
ATOM 757 O O . VAL A 1 94 ? -3.682 -6.596 11.486 1.00 91.88 94 VAL A O 1
ATOM 760 N N . LEU A 1 95 ? -3.219 -8.400 12.725 1.00 94.25 95 LEU A N 1
ATOM 761 C CA . LEU A 1 95 ? -3.597 -7.773 13.992 1.00 94.25 95 LEU A CA 1
ATOM 762 C C . LEU A 1 95 ? -2.767 -6.509 14.275 1.00 94.25 95 LEU A C 1
ATOM 764 O O . LEU A 1 95 ? -3.309 -5.495 14.717 1.00 94.25 95 LEU A O 1
ATOM 768 N N . SER A 1 96 ? -1.462 -6.563 14.010 1.00 91.38 96 SER A N 1
ATOM 769 C CA . SER A 1 96 ? -0.546 -5.433 14.188 1.00 91.38 96 SER A CA 1
ATOM 770 C C . SER A 1 96 ? -0.835 -4.302 13.196 1.00 91.38 96 SER A C 1
ATOM 772 O O . SER A 1 96 ? -0.907 -3.145 13.612 1.00 91.38 96 SER A O 1
ATOM 774 N N . SER A 1 97 ? -1.083 -4.634 11.924 1.00 92.38 97 SER A N 1
ATOM 775 C CA . SER A 1 97 ? -1.503 -3.703 10.863 1.00 92.38 97 SER A CA 1
ATOM 776 C C . SER A 1 97 ? -2.791 -2.971 11.250 1.00 92.38 97 SER A C 1
ATOM 778 O O . SER A 1 97 ? -2.850 -1.739 11.259 1.00 92.38 97 SER A O 1
ATOM 780 N N . TRP A 1 98 ? -3.812 -3.713 11.682 1.00 96.31 98 TRP A N 1
ATOM 781 C CA . TRP A 1 98 ? -5.100 -3.154 12.091 1.00 96.31 98 TRP A CA 1
ATOM 782 C C . TRP A 1 98 ? -4.986 -2.257 13.332 1.00 96.31 98 TRP A C 1
ATOM 784 O O . TRP A 1 98 ? -5.640 -1.216 13.404 1.00 96.31 98 TRP A O 1
ATOM 794 N N . LEU A 1 99 ? -4.133 -2.607 14.302 1.00 96.06 99 LEU A N 1
ATOM 795 C CA . LEU A 1 99 ? -3.863 -1.744 15.458 1.00 96.06 99 LEU A CA 1
ATOM 796 C C . LEU A 1 99 ? -3.120 -0.463 15.073 1.00 96.06 99 LEU A C 1
ATOM 798 O O . LEU A 1 99 ? -3.421 0.592 15.626 1.00 96.06 99 LEU A O 1
ATOM 802 N N . ALA A 1 100 ? -2.189 -0.530 14.120 1.00 93.00 100 ALA A N 1
ATOM 803 C CA . ALA A 1 100 ? -1.498 0.652 13.615 1.00 93.00 100 ALA A CA 1
ATOM 804 C C . ALA A 1 100 ? -2.470 1.603 12.898 1.00 93.00 100 ALA A C 1
ATOM 806 O O . ALA A 1 100 ? -2.471 2.799 13.183 1.00 93.00 100 ALA A O 1
ATOM 807 N N . LYS A 1 101 ? -3.354 1.072 12.040 1.00 94.88 101 LYS A N 1
ATOM 808 C CA . LYS A 1 101 ? -4.418 1.849 11.380 1.00 94.88 101 LYS A CA 1
ATOM 809 C C . LYS A 1 101 ? -5.372 2.472 12.407 1.00 94.88 101 LYS A C 1
ATOM 811 O O . LYS A 1 101 ? -5.659 3.663 12.319 1.00 94.88 101 LYS A O 1
ATOM 816 N N . PHE A 1 102 ? -5.788 1.719 13.431 1.00 96.12 102 PHE A N 1
ATOM 817 C CA . PHE A 1 102 ? -6.569 2.253 14.555 1.00 96.12 102 PHE A CA 1
ATOM 818 C C . PHE A 1 102 ? -5.855 3.413 15.255 1.00 96.12 102 PHE A C 1
ATOM 820 O O . PHE A 1 102 ? -6.467 4.452 15.486 1.00 96.12 102 PHE A O 1
ATOM 827 N N . ASP A 1 103 ? -4.566 3.257 15.571 1.00 94.00 103 ASP A N 1
ATOM 828 C CA . ASP A 1 103 ? -3.779 4.291 16.245 1.00 94.00 103 ASP A CA 1
ATOM 829 C C . ASP A 1 103 ? -3.677 5.567 15.383 1.00 94.00 103 ASP A C 1
ATOM 831 O O . ASP A 1 103 ? -3.699 6.675 15.928 1.00 94.00 103 ASP A O 1
ATOM 835 N N . THR A 1 104 ? -3.619 5.429 14.053 1.00 92.12 104 THR A N 1
ATOM 836 C CA . THR A 1 104 ? -3.652 6.546 13.093 1.00 92.12 104 THR A CA 1
ATOM 837 C C . THR A 1 104 ? -5.007 7.258 13.099 1.00 92.12 104 THR A C 1
ATOM 839 O O . THR A 1 104 ? -5.044 8.472 13.307 1.00 92.12 104 THR A O 1
ATOM 842 N N . ILE A 1 105 ? -6.121 6.521 12.976 1.00 94.38 105 ILE A N 1
ATOM 843 C CA . ILE A 1 105 ? -7.480 7.097 13.051 1.00 94.38 105 ILE A CA 1
ATOM 844 C C . ILE A 1 105 ? -7.674 7.809 14.396 1.00 94.38 105 ILE A C 1
ATOM 846 O O . ILE A 1 105 ? -8.149 8.942 14.458 1.00 94.38 105 ILE A O 1
ATOM 850 N N . TYR A 1 106 ? -7.273 7.161 15.492 1.00 92.50 106 TYR A N 1
ATOM 851 C CA . TYR A 1 106 ? -7.474 7.669 16.844 1.00 92.50 106 TYR A CA 1
ATOM 852 C C . TYR A 1 106 ? -6.696 8.966 17.101 1.00 92.50 106 TYR A C 1
ATOM 854 O O . TYR A 1 106 ? -7.243 9.896 17.700 1.00 92.50 106 TYR A O 1
ATOM 862 N N . ARG A 1 107 ? -5.435 9.061 16.653 1.00 89.00 107 ARG A N 1
ATOM 863 C CA . ARG A 1 107 ? -4.610 10.276 16.806 1.00 89.00 107 ARG A CA 1
ATOM 864 C C . ARG A 1 107 ? -5.050 11.416 15.891 1.00 89.00 107 ARG A C 1
ATOM 866 O O . ARG A 1 107 ? -4.937 12.563 16.323 1.00 89.00 107 ARG A O 1
ATOM 873 N N . GLY A 1 108 ? -5.603 11.102 14.719 1.00 78.88 108 GLY A N 1
ATOM 874 C CA . GLY A 1 108 ? -5.918 12.072 13.671 1.00 78.88 108 GLY A CA 1
ATOM 875 C C . GLY A 1 108 ? -4.659 12.588 12.967 1.00 78.88 108 GLY A C 1
ATOM 876 O O . GLY A 1 108 ? -3.564 12.564 13.532 1.00 78.88 108 GLY A O 1
ATOM 877 N N . GLU A 1 109 ? -4.819 13.046 11.727 1.00 60.38 109 GLU A N 1
ATOM 878 C CA . GLU A 1 109 ? -3.763 13.684 10.933 1.00 60.38 109 GLU A CA 1
ATOM 879 C C . GLU A 1 109 ? -3.361 15.034 11.553 1.00 60.38 109 GLU A C 1
ATOM 881 O O . GLU A 1 109 ? -3.871 16.087 11.179 1.00 60.38 109 GLU A O 1
ATOM 886 N N . GLU A 1 110 ? -2.449 15.018 12.526 1.00 46.25 110 GLU A N 1
ATOM 887 C CA . GLU A 1 110 ? -1.673 16.203 12.889 1.00 46.25 110 GLU A CA 1
ATOM 888 C C . GLU A 1 110 ? -0.269 16.092 12.278 1.00 46.25 110 GLU A C 1
ATOM 890 O O . GLU A 1 110 ? 0.562 15.296 12.718 1.00 46.25 110 GLU A O 1
ATOM 895 N N . ASP A 1 111 ? -0.030 16.953 11.285 1.00 43.78 111 ASP A N 1
ATOM 896 C CA . ASP A 1 111 ? 1.233 17.254 10.596 1.00 43.78 111 ASP A CA 1
ATOM 897 C C . ASP A 1 111 ? 1.518 16.467 9.286 1.00 43.78 111 ASP A C 1
ATOM 899 O O . ASP A 1 111 ? 2.066 15.358 9.317 1.00 43.78 111 ASP A O 1
ATOM 903 N N . PRO A 1 112 ? 1.260 17.072 8.103 1.00 45.47 112 PRO A N 1
ATOM 904 C CA . PRO A 1 112 ? 1.530 16.458 6.796 1.00 45.47 112 PRO A CA 1
ATOM 905 C C . PRO A 1 112 ? 3.017 16.136 6.553 1.00 45.47 112 PRO A C 1
ATOM 907 O O . PRO A 1 112 ? 3.345 15.350 5.666 1.00 45.47 112 PRO A O 1
ATOM 910 N N . ARG A 1 113 ? 3.943 16.674 7.362 1.00 43.44 113 ARG A N 1
ATOM 911 C CA . ARG A 1 113 ? 5.390 16.425 7.226 1.00 43.44 113 ARG A CA 1
ATOM 912 C C . ARG A 1 113 ? 5.841 15.031 7.670 1.00 43.44 113 ARG A C 1
ATOM 914 O O . ARG A 1 113 ? 6.914 14.595 7.268 1.00 43.44 113 ARG A O 1
ATOM 921 N N . LYS A 1 114 ? 5.046 14.312 8.471 1.00 45.44 114 LYS A N 1
ATOM 922 C CA . LYS A 1 114 ? 5.362 12.932 8.906 1.00 45.44 114 LYS A CA 1
ATOM 923 C C . LYS A 1 114 ? 4.711 11.850 8.041 1.00 45.44 114 LYS A C 1
ATOM 925 O O . LYS A 1 114 ? 5.026 10.671 8.203 1.00 45.44 114 LYS A O 1
ATOM 930 N N . HIS A 1 115 ? 3.833 12.250 7.124 1.00 43.69 115 HIS A N 1
ATOM 931 C CA . HIS A 1 115 ? 3.017 11.359 6.304 1.00 43.69 115 HIS A CA 1
ATOM 932 C C . HIS A 1 115 ? 3.863 10.605 5.258 1.00 43.69 115 HIS A C 1
ATOM 934 O O . HIS A 1 115 ? 3.705 9.403 5.051 1.00 43.69 115 HIS A O 1
ATOM 940 N N . GLN A 1 116 ? 4.865 11.273 4.680 1.00 39.84 116 GLN A N 1
ATOM 941 C CA . GLN A 1 116 ? 5.643 10.738 3.557 1.00 39.84 116 GLN A CA 1
ATOM 942 C C . GLN A 1 116 ? 6.618 9.608 3.935 1.00 39.84 116 GLN A C 1
ATOM 944 O O . GLN A 1 116 ? 6.975 8.794 3.091 1.00 39.84 116 GLN A O 1
ATOM 949 N N . GLN A 1 117 ? 7.021 9.516 5.207 1.00 40.84 117 GLN A N 1
ATOM 950 C CA . GLN A 1 117 ? 7.967 8.496 5.681 1.00 40.84 117 GLN A CA 1
ATOM 951 C C . GLN A 1 117 ? 7.278 7.223 6.210 1.00 40.84 117 GLN A C 1
ATOM 953 O O . GLN A 1 117 ? 7.936 6.208 6.415 1.00 40.84 117 GLN A O 1
ATOM 958 N N . ARG A 1 118 ? 5.958 7.264 6.449 1.00 47.00 118 ARG A N 1
ATOM 959 C CA . ARG A 1 118 ? 5.172 6.119 6.951 1.00 47.00 118 ARG A CA 1
ATOM 960 C C . ARG A 1 118 ? 4.371 5.397 5.874 1.00 47.00 118 ARG A C 1
ATOM 962 O O . ARG A 1 118 ? 4.110 4.206 6.036 1.00 47.00 118 ARG A O 1
ATOM 969 N N . MET A 1 119 ? 4.032 6.085 4.783 1.00 42.56 119 MET A N 1
ATOM 970 C CA . MET A 1 119 ? 3.353 5.480 3.633 1.00 42.56 119 MET A CA 1
ATOM 971 C C . MET A 1 119 ? 4.160 4.316 3.044 1.00 42.56 119 MET A C 1
ATOM 973 O O . MET A 1 119 ? 3.590 3.269 2.766 1.00 42.56 119 MET A O 1
ATOM 977 N N . THR A 1 120 ? 5.488 4.432 2.975 1.00 45.69 120 THR A N 1
ATOM 978 C CA . THR A 1 120 ? 6.371 3.370 2.463 1.00 45.69 120 THR A CA 1
ATOM 979 C C . THR A 1 120 ? 6.376 2.104 3.329 1.00 45.69 120 THR A C 1
ATOM 981 O O . THR A 1 120 ? 6.478 1.005 2.796 1.00 45.69 120 THR A O 1
ATOM 984 N N . ALA A 1 121 ? 6.211 2.222 4.652 1.00 44.03 121 ALA A N 1
ATOM 985 C CA . ALA A 1 121 ? 6.228 1.075 5.566 1.00 44.03 121 ALA A CA 1
ATOM 986 C C . ALA A 1 121 ? 4.864 0.368 5.699 1.00 44.03 121 ALA A C 1
ATOM 988 O O . ALA A 1 121 ? 4.822 -0.838 5.929 1.00 44.03 121 ALA A O 1
ATOM 989 N N . SER A 1 122 ? 3.747 1.094 5.555 1.00 45.38 122 SER A N 1
ATOM 990 C CA . SER A 1 122 ? 2.395 0.511 5.642 1.00 45.38 122 SER A CA 1
ATOM 991 C C . SER A 1 122 ? 1.873 -0.018 4.302 1.00 45.38 122 SER A C 1
ATOM 993 O O . SER A 1 122 ? 1.065 -0.946 4.300 1.00 45.38 122 SER A O 1
ATOM 995 N N . ALA A 1 123 ? 2.320 0.550 3.178 1.00 45.41 123 ALA A N 1
ATOM 996 C CA . ALA A 1 123 ? 1.948 0.113 1.830 1.00 45.41 123 ALA A CA 1
ATOM 997 C C . ALA A 1 123 ? 2.539 -1.260 1.464 1.00 45.41 123 ALA A C 1
ATOM 999 O O . ALA A 1 123 ? 1.940 -2.000 0.692 1.00 45.41 123 ALA A O 1
ATOM 1000 N N . ALA A 1 124 ? 3.676 -1.627 2.063 1.00 47.91 124 ALA A N 1
ATOM 1001 C CA . ALA A 1 124 ? 4.377 -2.877 1.782 1.00 47.91 124 ALA A CA 1
ATOM 1002 C C . ALA A 1 124 ? 3.682 -4.137 2.336 1.00 47.91 124 ALA A C 1
ATOM 1004 O O . ALA A 1 124 ? 4.057 -5.245 1.961 1.00 47.91 124 ALA A O 1
ATOM 1005 N N . SER A 1 125 ? 2.707 -4.002 3.249 1.00 45.72 125 SER A N 1
ATOM 1006 C CA . SER A 1 125 ? 2.153 -5.160 3.966 1.00 45.72 125 SER A CA 1
ATOM 1007 C C . SER A 1 125 ? 0.842 -5.716 3.405 1.00 45.72 125 SER A C 1
ATOM 1009 O O . SER A 1 125 ? 0.631 -6.916 3.546 1.00 45.72 125 SER A O 1
ATOM 1011 N N . GLU A 1 126 ? -0.041 -4.925 2.779 1.00 50.94 126 GLU A N 1
ATOM 1012 C CA . GLU A 1 126 ? -1.425 -5.403 2.555 1.00 50.94 126 GLU A CA 1
ATOM 1013 C C . GLU A 1 126 ? -2.171 -4.919 1.297 1.00 50.94 126 GLU A C 1
ATOM 1015 O O . GLU A 1 126 ? -3.360 -5.198 1.203 1.00 50.94 126 GLU A O 1
ATOM 1020 N N . LEU A 1 127 ? -1.561 -4.278 0.293 1.00 49.56 127 LEU A N 1
ATOM 1021 C CA . LEU A 1 127 ? -2.283 -4.044 -0.969 1.00 49.56 127 LEU A CA 1
ATOM 1022 C C . LEU A 1 127 ? -1.447 -4.336 -2.205 1.00 49.56 127 LEU A C 1
ATOM 1024 O O . LEU A 1 127 ? -0.267 -4.005 -2.280 1.00 49.56 127 LEU A O 1
ATOM 1028 N N . ILE A 1 128 ? -2.127 -4.911 -3.197 1.00 57.34 128 ILE A N 1
ATOM 1029 C CA . ILE A 1 128 ? -1.750 -4.826 -4.602 1.00 57.34 128 ILE A CA 1
ATOM 1030 C C . ILE A 1 128 ? -1.727 -3.332 -4.925 1.00 57.34 128 ILE A C 1
ATOM 1032 O O . ILE A 1 128 ? -2.764 -2.703 -5.129 1.00 57.34 128 ILE A O 1
ATOM 1036 N N . LEU A 1 129 ? -0.538 -2.748 -4.837 1.00 53.69 129 LEU A N 1
ATOM 1037 C CA . LEU A 1 129 ? -0.293 -1.359 -5.184 1.00 53.69 129 LEU A CA 1
ATOM 1038 C C . LEU A 1 129 ? -0.663 -1.165 -6.655 1.00 53.69 129 LEU A C 1
ATOM 1040 O O . LEU A 1 129 ? -0.365 -2.020 -7.495 1.00 53.69 129 LEU A O 1
ATOM 1044 N N . SER A 1 130 ? -1.312 -0.045 -6.977 1.00 61.53 130 SER A N 1
ATOM 1045 C CA . SER A 1 130 ? -1.535 0.295 -8.381 1.00 61.53 130 SER A CA 1
ATOM 1046 C C . SER A 1 130 ? -0.186 0.408 -9.102 1.00 61.53 130 SER A C 1
ATOM 1048 O O . SER A 1 130 ? 0.846 0.661 -8.473 1.00 61.53 130 SER A O 1
ATOM 1050 N N . LYS A 1 131 ? -0.172 0.245 -10.431 1.00 58.78 131 LYS A N 1
ATOM 1051 C CA . LYS A 1 131 ? 1.068 0.384 -11.216 1.00 58.78 131 LYS A CA 1
ATOM 1052 C C . LYS A 1 131 ? 1.773 1.715 -10.935 1.00 58.78 131 LYS A C 1
ATOM 1054 O O . LYS A 1 131 ? 2.991 1.728 -10.796 1.00 58.78 131 LYS A O 1
ATOM 1059 N N . ASP A 1 132 ? 1.012 2.793 -10.754 1.00 70.62 132 ASP A N 1
ATOM 1060 C CA . ASP A 1 132 ? 1.550 4.112 -10.412 1.00 70.62 132 ASP A CA 1
ATOM 1061 C C . ASP A 1 132 ? 2.132 4.161 -8.990 1.00 70.62 132 ASP A C 1
ATOM 1063 O O . ASP A 1 132 ? 3.204 4.722 -8.780 1.00 70.62 132 ASP A O 1
ATOM 1067 N N . GLN A 1 133 ? 1.483 3.518 -8.015 1.00 66.38 133 GLN A N 1
ATOM 1068 C CA . GLN A 1 133 ? 1.979 3.448 -6.636 1.00 66.38 133 GLN A CA 1
ATOM 1069 C C . GLN A 1 133 ? 3.244 2.594 -6.512 1.00 66.38 133 GLN A C 1
ATOM 1071 O O . GLN A 1 133 ? 4.168 2.966 -5.790 1.00 66.38 133 GLN A O 1
ATOM 1076 N N . LEU A 1 134 ? 3.314 1.468 -7.233 1.00 68.25 134 LEU A N 1
ATOM 1077 C CA . LEU A 1 134 ? 4.539 0.672 -7.340 1.00 68.25 134 LEU A CA 1
ATOM 1078 C C . LEU A 1 134 ? 5.655 1.500 -7.959 1.00 68.25 134 LEU A C 1
ATOM 1080 O O . LEU A 1 134 ? 6.764 1.519 -7.431 1.00 68.25 134 LEU A O 1
ATOM 1084 N N . TYR A 1 135 ? 5.351 2.206 -9.048 1.00 70.19 135 TYR A N 1
ATOM 1085 C CA . TYR A 1 135 ? 6.311 3.046 -9.747 1.00 70.19 135 TYR A CA 1
ATOM 1086 C C . TYR A 1 135 ? 6.916 4.097 -8.809 1.00 70.19 135 TYR A C 1
ATOM 1088 O O . TYR A 1 135 ? 8.136 4.162 -8.669 1.00 70.19 135 TYR A O 1
ATOM 1096 N N . GLU A 1 136 ? 6.085 4.859 -8.094 1.00 72.94 136 GLU A N 1
ATOM 1097 C CA . GLU A 1 136 ? 6.560 5.857 -7.128 1.00 72.94 136 GLU A CA 1
ATOM 1098 C C . GLU A 1 136 ? 7.358 5.229 -5.977 1.00 72.94 136 GLU A C 1
ATOM 1100 O O . GLU A 1 136 ? 8.414 5.746 -5.600 1.00 72.94 136 GLU A O 1
ATOM 1105 N N . MET A 1 137 ? 6.903 4.086 -5.456 1.00 73.25 137 MET A N 1
ATOM 1106 C CA . MET A 1 137 ? 7.598 3.367 -4.389 1.00 73.25 137 MET A CA 1
ATOM 1107 C C . MET A 1 137 ? 8.996 2.914 -4.833 1.00 73.25 137 MET A C 1
ATOM 1109 O O . MET A 1 137 ? 9.974 3.151 -4.123 1.00 73.25 137 MET A O 1
ATOM 1113 N N . PHE A 1 138 ? 9.120 2.303 -6.014 1.00 72.12 138 PHE A N 1
ATOM 1114 C CA . PHE A 1 138 ? 10.405 1.848 -6.548 1.00 72.12 138 PHE A CA 1
ATOM 1115 C C . PHE A 1 138 ? 11.350 3.010 -6.839 1.00 72.12 138 PHE A C 1
ATOM 1117 O O . PHE A 1 138 ? 12.530 2.937 -6.493 1.00 72.12 138 PHE A O 1
ATOM 1124 N N . GLN A 1 139 ? 10.842 4.107 -7.404 1.00 76.88 139 GLN A N 1
ATOM 1125 C CA . GLN A 1 139 ? 11.636 5.317 -7.604 1.00 76.88 139 GLN A CA 1
ATOM 1126 C C . GLN A 1 139 ? 12.213 5.850 -6.292 1.00 76.88 139 GLN A C 1
ATOM 1128 O O . GLN A 1 139 ? 13.377 6.248 -6.245 1.00 76.88 139 GLN A O 1
ATOM 1133 N N . GLN A 1 140 ? 11.411 5.843 -5.226 1.00 72.75 140 GLN A N 1
ATOM 1134 C CA . GLN A 1 140 ? 11.823 6.338 -3.920 1.00 72.75 140 GLN A CA 1
ATOM 1135 C C . GLN A 1 140 ? 12.836 5.409 -3.234 1.00 72.75 140 GLN A C 1
ATOM 1137 O O . GLN A 1 140 ? 13.785 5.905 -2.631 1.00 72.75 140 GLN A O 1
ATOM 1142 N N . ILE A 1 141 ? 12.671 4.086 -3.351 1.00 71.94 141 ILE A N 1
ATOM 1143 C CA . ILE A 1 141 ? 13.620 3.091 -2.818 1.00 71.94 141 ILE A CA 1
ATOM 1144 C C . ILE A 1 141 ? 14.972 3.186 -3.532 1.00 71.94 141 ILE A C 1
ATOM 1146 O O . ILE A 1 141 ? 16.016 3.192 -2.885 1.00 71.94 141 ILE A O 1
ATOM 1150 N N . LEU A 1 142 ? 14.952 3.265 -4.863 1.00 76.00 142 LEU A N 1
ATOM 1151 C CA . LEU A 1 142 ? 16.160 3.287 -5.689 1.00 76.00 142 LEU A CA 1
ATOM 1152 C C . LEU A 1 142 ? 16.802 4.680 -5.772 1.00 76.00 142 LEU A C 1
ATOM 1154 O O . LEU A 1 142 ? 17.927 4.808 -6.246 1.00 76.00 142 LEU A O 1
ATOM 1158 N N . GLY A 1 143 ? 16.102 5.730 -5.331 1.00 79.62 143 GLY A N 1
ATOM 1159 C CA . GLY A 1 143 ? 16.573 7.112 -5.421 1.00 79.62 143 GLY A CA 1
ATOM 1160 C C . GLY A 1 143 ? 16.680 7.636 -6.858 1.00 79.62 143 GLY A C 1
ATOM 1161 O O . GLY A 1 143 ? 17.462 8.551 -7.109 1.00 79.62 143 GLY A O 1
ATOM 1162 N N . ILE A 1 144 ? 15.915 7.071 -7.798 1.00 81.12 144 ILE A N 1
ATOM 1163 C CA . ILE A 1 144 ? 15.983 7.400 -9.230 1.00 81.12 144 ILE A CA 1
ATOM 1164 C C . ILE A 1 144 ? 14.812 8.280 -9.673 1.00 81.12 144 ILE A C 1
ATOM 1166 O O . ILE A 1 144 ? 13.640 8.055 -9.349 1.00 81.12 144 ILE A O 1
ATOM 1170 N N . ARG A 1 145 ? 15.113 9.304 -10.470 1.00 82.00 145 ARG A N 1
ATOM 1171 C CA . ARG A 1 145 ? 14.104 10.211 -11.032 1.00 82.00 145 ARG A CA 1
ATOM 1172 C C . ARG A 1 145 ? 13.341 9.538 -12.171 1.00 82.00 145 ARG A C 1
ATOM 1174 O O . ARG A 1 145 ? 13.806 8.581 -12.780 1.00 82.00 145 ARG A O 1
ATOM 1181 N N . LYS A 1 146 ? 12.161 10.073 -12.509 1.00 75.94 146 LYS A N 1
ATOM 1182 C CA . LYS A 1 146 ? 11.232 9.435 -13.467 1.00 75.94 146 LYS A CA 1
ATOM 1183 C C . LYS A 1 146 ? 11.864 9.228 -1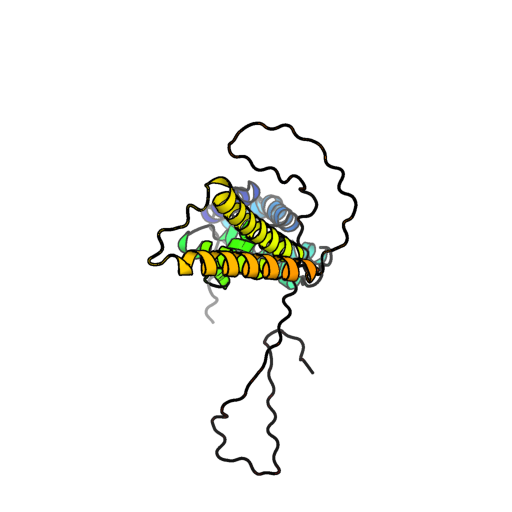4.842 1.00 75.94 146 LYS A C 1
ATOM 1185 O O . LYS A 1 146 ? 11.647 8.196 -15.465 1.00 75.94 146 LYS A O 1
ATOM 1190 N N . PHE A 1 147 ? 12.672 10.188 -15.285 1.00 79.94 147 PHE A N 1
ATOM 1191 C CA . PHE A 1 147 ? 13.389 10.083 -16.553 1.00 79.94 147 PHE A CA 1
ATOM 1192 C C . PHE A 1 147 ? 14.542 9.065 -16.502 1.00 79.94 147 PHE A C 1
ATOM 1194 O O . PHE A 1 147 ? 14.803 8.407 -17.501 1.00 79.94 147 PHE A O 1
ATOM 1201 N N . GLU A 1 148 ? 15.207 8.903 -15.352 1.00 78.88 148 GLU A N 1
ATOM 1202 C CA . GLU A 1 148 ? 16.286 7.921 -15.150 1.00 78.88 148 GLU A CA 1
ATOM 1203 C C . GLU A 1 148 ? 15.711 6.505 -15.149 1.00 78.88 148 GLU A C 1
ATOM 1205 O O . GLU A 1 148 ? 16.237 5.624 -15.821 1.00 78.88 148 GLU A O 1
ATOM 1210 N N . HIS A 1 149 ? 14.563 6.315 -14.491 1.00 79.56 149 HIS A N 1
ATOM 1211 C CA . HIS A 1 149 ? 13.808 5.069 -14.581 1.00 79.56 149 HIS A CA 1
ATOM 1212 C C . HIS A 1 149 ? 13.382 4.765 -16.025 1.00 79.56 149 HIS A C 1
ATOM 1214 O O . HIS A 1 149 ? 13.542 3.639 -16.477 1.00 79.56 149 HIS A O 1
ATOM 1220 N N . GLN A 1 150 ? 12.889 5.753 -16.783 1.00 76.12 150 GLN A N 1
ATOM 1221 C CA . GLN A 1 150 ? 12.514 5.543 -18.187 1.00 76.12 150 GLN A CA 1
ATOM 1222 C C . GLN A 1 150 ? 13.711 5.130 -19.059 1.00 76.12 150 GLN A C 1
ATOM 1224 O O . GLN A 1 150 ? 13.564 4.283 -19.935 1.00 76.12 150 GLN A O 1
ATOM 1229 N N . LEU A 1 151 ? 14.893 5.707 -18.819 1.00 77.38 151 LEU A N 1
ATOM 1230 C CA . LEU A 1 151 ? 16.130 5.316 -19.502 1.00 77.38 151 LEU A CA 1
ATOM 1231 C C . LEU A 1 151 ? 16.502 3.861 -19.196 1.00 77.38 151 LEU A C 1
ATOM 1233 O O . LEU A 1 151 ? 16.799 3.111 -20.121 1.00 77.38 151 LEU A O 1
ATOM 1237 N N . LEU A 1 152 ? 16.436 3.456 -17.924 1.00 72.38 152 LEU A N 1
ATOM 1238 C CA . LEU A 1 152 ? 16.692 2.077 -17.497 1.00 72.38 152 LEU A CA 1
ATOM 1239 C C . LEU A 1 152 ? 15.669 1.104 -18.084 1.00 72.38 152 LEU A C 1
ATOM 1241 O O . LEU A 1 152 ? 16.047 0.080 -18.636 1.00 72.38 152 LEU A O 1
ATOM 1245 N N . TYR A 1 153 ? 14.385 1.452 -18.031 1.00 71.38 153 TYR A N 1
ATOM 1246 C CA . TYR A 1 153 ? 13.308 0.651 -18.602 1.00 71.38 153 TYR A CA 1
ATOM 1247 C C . TYR A 1 153 ? 13.501 0.433 -20.105 1.00 71.38 153 TYR A C 1
ATOM 1249 O O . TYR A 1 153 ? 13.444 -0.700 -20.571 1.00 71.38 153 TYR A O 1
ATOM 1257 N N . ASN A 1 154 ? 13.808 1.494 -20.855 1.00 71.19 154 ASN A N 1
ATOM 1258 C CA . ASN A 1 154 ? 14.093 1.388 -22.284 1.00 71.19 154 ASN A CA 1
ATOM 1259 C C . ASN A 1 154 ? 15.345 0.541 -22.555 1.00 71.19 154 ASN A C 1
ATOM 1261 O O . ASN A 1 154 ? 15.369 -0.206 -23.525 1.00 71.19 154 ASN A O 1
ATOM 1265 N N . ALA A 1 155 ? 16.375 0.638 -21.708 1.00 70.50 155 ALA A N 1
ATOM 1266 C CA . ALA A 1 155 ? 17.577 -0.179 -21.838 1.00 70.50 155 ALA A CA 1
ATOM 1267 C C . ALA A 1 155 ? 17.294 -1.667 -21.565 1.00 70.50 155 ALA A C 1
ATOM 1269 O O . ALA A 1 155 ? 17.773 -2.511 -22.309 1.00 70.50 155 ALA A O 1
ATOM 1270 N N . CYS A 1 156 ? 16.476 -1.989 -20.561 1.00 66.06 156 CYS A N 1
ATOM 1271 C CA . CYS A 1 156 ? 16.081 -3.365 -20.239 1.00 66.06 156 CYS A CA 1
ATOM 1272 C C . CYS A 1 156 ? 15.063 -3.949 -21.233 1.00 66.06 156 CYS A C 1
ATOM 1274 O O . CYS A 1 156 ? 15.017 -5.159 -21.428 1.00 66.06 156 CYS A O 1
ATOM 1276 N N . GLN A 1 157 ? 14.253 -3.120 -21.902 1.00 59.03 157 GLN A N 1
ATOM 1277 C CA . GLN A 1 157 ? 13.395 -3.583 -23.002 1.00 59.03 157 GLN A CA 1
ATOM 1278 C C . GLN A 1 157 ? 14.202 -4.112 -24.191 1.00 59.03 157 GLN A C 1
ATOM 1280 O O . GLN A 1 157 ? 13.697 -4.944 -24.946 1.00 59.03 157 GLN A O 1
ATOM 1285 N N . LEU A 1 158 ? 15.458 -3.681 -24.337 1.00 57.34 158 LEU A N 1
ATOM 1286 C CA . LEU A 1 158 ? 16.358 -4.217 -25.349 1.00 57.34 158 LEU A CA 1
ATOM 1287 C C . LEU A 1 158 ? 16.772 -5.664 -25.067 1.00 57.34 158 LEU A C 1
ATOM 1289 O O . LEU A 1 158 ? 17.462 -6.210 -25.906 1.00 57.34 158 LEU A O 1
ATOM 1293 N N . ASP A 1 159 ? 16.353 -6.316 -23.978 1.00 62.12 159 ASP A N 1
ATOM 1294 C CA . ASP A 1 159 ? 16.530 -7.767 -23.792 1.00 62.12 159 ASP A CA 1
ATOM 1295 C C . ASP A 1 159 ? 15.395 -8.594 -24.433 1.00 62.12 159 ASP A C 1
ATOM 1297 O O . ASP A 1 159 ? 15.496 -9.816 -24.545 1.00 62.12 159 ASP A O 1
ATOM 1301 N N . ASN A 1 160 ? 14.313 -7.950 -24.897 1.00 75.94 160 ASN A N 1
ATOM 1302 C CA . ASN A 1 160 ? 13.240 -8.626 -25.623 1.00 75.94 160 ASN A CA 1
ATOM 1303 C C . ASN A 1 160 ? 13.628 -8.803 -27.108 1.00 75.94 160 ASN A C 1
ATOM 1305 O O . ASN A 1 160 ? 13.824 -7.801 -27.804 1.00 75.94 160 ASN A O 1
ATOM 1309 N N . PRO A 1 161 ? 13.688 -10.043 -27.637 1.00 75.19 161 PRO A N 1
ATOM 1310 C CA . PRO A 1 161 ? 14.087 -10.294 -29.021 1.00 75.19 161 PRO A CA 1
ATOM 1311 C C . PRO A 1 161 ?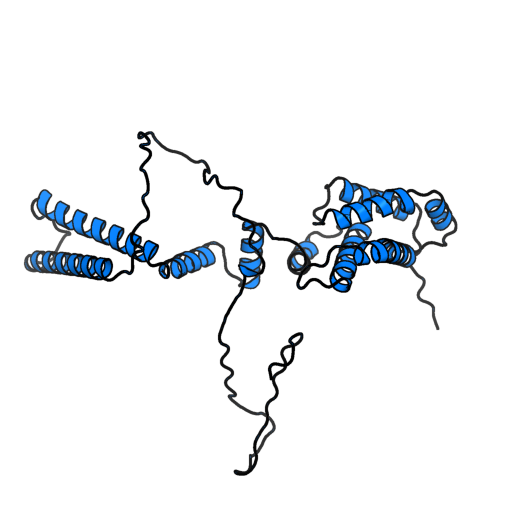 13.163 -9.637 -30.057 1.00 75.19 161 PRO A C 1
ATOM 1313 O O . PRO A 1 161 ? 13.636 -9.232 -31.120 1.00 75.19 161 PRO A O 1
ATOM 1316 N N . ASP A 1 162 ? 11.871 -9.474 -29.758 1.00 77.94 162 ASP A N 1
ATOM 1317 C CA . ASP A 1 162 ? 10.924 -8.829 -30.671 1.00 77.94 162 ASP A CA 1
ATOM 1318 C C . ASP A 1 162 ? 11.150 -7.307 -30.743 1.00 77.94 162 ASP A C 1
ATOM 1320 O O . ASP A 1 162 ? 11.088 -6.725 -31.829 1.00 77.94 162 ASP A O 1
ATOM 1324 N N . GLU A 1 163 ? 11.494 -6.665 -29.619 1.00 79.44 163 GLU A N 1
ATOM 1325 C CA . GLU A 1 163 ? 11.818 -5.229 -29.569 1.00 79.44 163 GLU A CA 1
ATOM 1326 C C . GLU A 1 163 ? 13.194 -4.950 -30.196 1.00 79.44 163 GLU A C 1
ATOM 1328 O O . GLU A 1 163 ? 13.340 -4.015 -30.987 1.00 79.44 163 GLU A O 1
ATOM 1333 N N . GLN A 1 164 ? 14.186 -5.816 -29.948 1.00 80.38 164 GLN A N 1
ATOM 1334 C CA . GLN A 1 164 ? 15.476 -5.783 -30.647 1.00 80.38 164 GLN A CA 1
ATOM 1335 C C . GLN A 1 164 ? 15.283 -5.886 -32.170 1.00 80.38 164 GLN A C 1
ATOM 1337 O O . GLN A 1 164 ? 15.815 -5.069 -32.926 1.00 80.38 164 GLN A O 1
ATOM 1342 N N . ALA A 1 165 ? 14.469 -6.839 -32.640 1.00 85.88 165 ALA A N 1
ATOM 1343 C CA . ALA A 1 165 ? 14.165 -6.992 -34.060 1.00 85.88 165 ALA A CA 1
ATOM 1344 C C . ALA A 1 165 ? 13.414 -5.772 -34.628 1.00 85.88 165 ALA A C 1
ATOM 1346 O O . ALA A 1 165 ? 13.702 -5.334 -35.746 1.00 85.88 165 ALA A O 1
ATOM 1347 N N . ALA A 1 166 ? 12.475 -5.190 -33.876 1.00 85.38 166 ALA A N 1
ATOM 1348 C CA . ALA A 1 166 ? 11.762 -3.978 -34.274 1.00 85.38 166 ALA A CA 1
ATOM 1349 C C . ALA A 1 166 ? 12.703 -2.770 -34.414 1.00 85.38 166 ALA A C 1
ATOM 1351 O O . ALA A 1 166 ? 12.591 -2.015 -35.385 1.00 85.38 166 ALA A O 1
ATOM 1352 N N . GLN A 1 167 ? 13.662 -2.615 -33.501 1.00 85.00 167 GLN A N 1
ATOM 1353 C CA . GLN A 1 167 ? 14.654 -1.546 -33.551 1.00 85.00 167 GLN A CA 1
ATOM 1354 C C . GLN A 1 167 ? 15.612 -1.713 -34.739 1.00 85.00 167 GLN A C 1
ATOM 1356 O O . GLN A 1 167 ? 15.831 -0.754 -35.482 1.00 85.00 167 GLN A O 1
ATOM 1361 N N . ILE A 1 168 ? 16.111 -2.932 -34.986 1.00 88.19 168 ILE A N 1
ATOM 1362 C CA . ILE A 1 168 ? 16.950 -3.235 -36.158 1.00 88.19 168 ILE A CA 1
ATOM 1363 C C . ILE A 1 168 ? 16.186 -2.935 -37.457 1.00 88.19 168 ILE A C 1
ATOM 1365 O O . ILE A 1 168 ? 16.752 -2.340 -38.372 1.00 88.19 168 ILE A O 1
ATOM 1369 N N . ARG A 1 169 ? 14.888 -3.267 -37.535 1.00 90.00 169 ARG A N 1
ATOM 1370 C CA . ARG A 1 169 ? 14.037 -2.938 -38.695 1.00 90.00 169 ARG A CA 1
ATOM 1371 C C . ARG A 1 169 ? 13.890 -1.434 -38.916 1.00 90.00 169 ARG A C 1
ATOM 1373 O O . ARG A 1 169 ? 13.960 -1.000 -40.062 1.00 90.00 169 ARG A O 1
ATOM 1380 N N . ARG A 1 170 ? 13.689 -0.640 -37.857 1.00 91.69 170 ARG A N 1
ATOM 1381 C CA . ARG A 1 170 ? 13.581 0.829 -37.967 1.00 91.69 170 ARG A CA 1
ATOM 1382 C C . ARG A 1 170 ? 14.884 1.456 -38.450 1.00 91.69 170 ARG A C 1
ATOM 1384 O O . ARG A 1 170 ? 14.853 2.306 -39.334 1.00 91.69 170 ARG A O 1
ATOM 1391 N N . GLU A 1 171 ? 16.016 1.020 -37.902 1.00 91.94 171 GLU A N 1
ATOM 1392 C CA . GLU A 1 171 ? 17.331 1.498 -38.336 1.00 91.94 171 GLU A CA 1
ATOM 1393 C C . GLU A 1 171 ? 17.607 1.087 -39.791 1.00 91.94 171 GLU A C 1
ATOM 1395 O O . GLU A 1 171 ? 18.016 1.921 -40.598 1.00 91.94 171 GLU A O 1
ATOM 1400 N N . LEU A 1 172 ? 17.314 -0.167 -40.159 1.00 92.00 172 LEU A N 1
ATOM 1401 C CA . LEU A 1 172 ? 17.450 -0.668 -41.529 1.00 92.00 172 LEU A CA 1
ATOM 1402 C C . LEU A 1 172 ? 16.616 0.155 -42.518 1.00 92.00 172 LEU A C 1
ATOM 1404 O O . LEU A 1 172 ? 17.138 0.566 -43.555 1.00 92.00 172 LEU A O 1
ATOM 1408 N N . ASP A 1 173 ? 15.355 0.443 -42.186 1.00 91.50 173 ASP A N 1
ATOM 1409 C CA . ASP A 1 173 ? 14.485 1.290 -43.007 1.00 91.50 173 ASP A CA 1
ATOM 1410 C C . ASP A 1 173 ? 15.061 2.709 -43.152 1.00 91.50 173 ASP A C 1
ATOM 1412 O O . ASP A 1 173 ? 15.146 3.230 -44.263 1.00 91.50 173 ASP A O 1
ATOM 1416 N N . GLY A 1 174 ? 15.579 3.298 -42.068 1.00 91.50 174 GLY A N 1
ATOM 1417 C CA . GLY A 1 174 ? 16.266 4.592 -42.107 1.00 91.50 174 GLY A CA 1
ATOM 1418 C C . GLY A 1 174 ? 17.482 4.606 -43.044 1.00 91.50 174 GLY A C 1
ATOM 1419 O O . GLY A 1 174 ? 17.637 5.528 -43.848 1.00 91.50 174 GLY A O 1
ATOM 1420 N N . ARG A 1 175 ? 18.324 3.563 -43.006 1.00 87.94 175 ARG A N 1
ATOM 1421 C CA . ARG A 1 175 ? 19.490 3.438 -43.902 1.00 87.94 175 ARG A CA 1
ATOM 1422 C C . ARG A 1 175 ? 19.085 3.230 -45.361 1.00 87.94 175 ARG A C 1
ATOM 1424 O O . ARG A 1 175 ? 19.696 3.824 -46.251 1.00 87.94 175 ARG A O 1
ATOM 1431 N N . LEU A 1 176 ? 18.047 2.432 -45.618 1.00 87.81 176 LEU A N 1
ATOM 1432 C CA . LEU A 1 176 ? 17.510 2.216 -46.964 1.00 87.81 176 LEU A CA 1
ATOM 1433 C C . LEU A 1 176 ? 16.903 3.498 -47.545 1.00 87.81 176 LEU A C 1
ATOM 1435 O O . LEU A 1 176 ? 17.145 3.808 -48.711 1.00 87.81 176 LEU A O 1
ATOM 1439 N N . GLN A 1 177 ? 16.191 4.283 -46.733 1.00 87.25 177 GLN A N 1
ATOM 1440 C CA . GLN A 1 177 ? 15.676 5.592 -47.142 1.00 87.25 177 GLN A CA 1
ATOM 1441 C C . GLN A 1 177 ? 16.807 6.565 -47.503 1.00 87.25 177 GLN A C 1
ATOM 1443 O O . GLN A 1 177 ? 16.705 7.270 -48.508 1.00 87.25 177 GLN A O 1
ATOM 1448 N N . MET A 1 178 ? 17.912 6.582 -46.747 1.00 83.81 178 MET A N 1
ATOM 1449 C CA . MET A 1 178 ? 19.091 7.384 -47.105 1.00 83.81 178 MET A CA 1
ATOM 1450 C C . MET A 1 178 ? 19.709 6.929 -48.437 1.00 83.81 178 MET A C 1
ATOM 1452 O O . MET A 1 178 ? 20.034 7.764 -49.282 1.00 83.81 178 MET A O 1
ATOM 1456 N N . ALA A 1 179 ? 19.823 5.618 -48.671 1.00 83.00 179 ALA A N 1
ATOM 1457 C CA . ALA A 1 179 ? 20.344 5.074 -49.927 1.00 83.00 179 ALA A CA 1
ATOM 1458 C C . ALA A 1 179 ? 19.449 5.422 -51.135 1.00 83.00 179 ALA A C 1
ATOM 1460 O O . ALA A 1 179 ? 19.945 5.799 -52.204 1.00 83.00 179 ALA A O 1
ATOM 1461 N N . ASP A 1 180 ? 18.127 5.347 -50.961 1.00 83.25 180 ASP A N 1
ATOM 1462 C CA . ASP A 1 180 ? 17.143 5.746 -51.972 1.00 83.25 180 ASP A CA 1
ATOM 1463 C C . ASP A 1 180 ? 17.192 7.259 -52.232 1.00 83.25 180 ASP A C 1
ATOM 1465 O O . ASP A 1 180 ? 17.181 7.688 -53.385 1.00 83.25 180 ASP A O 1
ATOM 1469 N N . GLN A 1 181 ? 17.357 8.085 -51.194 1.00 82.31 181 GLN A N 1
ATOM 1470 C CA . GLN A 1 181 ? 17.504 9.536 -51.334 1.00 82.31 181 GLN A CA 1
ATOM 1471 C C . GLN A 1 181 ? 18.739 9.917 -52.165 1.00 82.31 181 GLN A C 1
ATOM 1473 O O . GLN A 1 181 ? 18.636 10.761 -53.058 1.00 82.31 181 GLN A O 1
ATOM 1478 N N . ILE A 1 182 ? 19.886 9.275 -51.925 1.00 81.00 182 ILE A N 1
ATOM 1479 C CA . ILE A 1 182 ? 21.118 9.489 -52.704 1.00 81.00 182 ILE A CA 1
ATOM 1480 C C . ILE A 1 182 ? 20.897 9.103 -54.172 1.00 81.00 182 ILE A C 1
ATOM 1482 O O . ILE A 1 182 ? 21.313 9.830 -55.076 1.00 81.00 182 ILE A O 1
ATOM 1486 N N . THR A 1 183 ? 20.189 7.997 -54.413 1.00 77.62 183 THR A N 1
ATOM 1487 C CA . THR A 1 183 ? 19.884 7.502 -55.762 1.00 77.62 183 THR A CA 1
ATOM 1488 C C . THR A 1 183 ? 18.916 8.432 -56.504 1.00 77.62 183 THR A C 1
ATOM 1490 O O . THR A 1 183 ? 19.148 8.775 -57.662 1.00 77.62 183 THR A O 1
ATOM 1493 N N . ARG A 1 184 ? 17.852 8.900 -55.838 1.00 75.62 184 ARG A N 1
ATOM 1494 C CA . ARG A 1 184 ? 16.806 9.752 -56.432 1.00 75.62 184 ARG A CA 1
ATOM 1495 C C . ARG A 1 184 ? 17.224 11.201 -56.638 1.00 75.62 184 ARG A C 1
ATOM 1497 O O . ARG A 1 184 ? 16.798 11.820 -57.607 1.00 75.62 184 ARG A O 1
ATOM 1504 N N . LEU A 1 185 ? 18.043 11.754 -55.744 1.00 69.62 185 LEU A N 1
ATOM 1505 C CA . LEU A 1 185 ? 18.540 13.130 -55.848 1.00 69.62 185 LEU A CA 1
ATOM 1506 C C . LEU A 1 185 ? 19.817 13.244 -56.697 1.00 69.62 185 LEU A C 1
ATOM 1508 O O . LEU A 1 185 ? 20.450 14.300 -56.699 1.00 69.62 185 LEU A O 1
ATOM 1512 N N . GLY A 1 186 ? 20.190 12.180 -57.418 1.00 65.75 186 GLY A N 1
ATOM 1513 C CA . GLY A 1 186 ? 21.301 12.181 -58.368 1.00 65.75 186 GLY A CA 1
ATOM 1514 C C . GLY A 1 186 ? 22.678 12.325 -57.717 1.00 65.75 186 GLY A C 1
ATOM 1515 O O . GLY A 1 186 ? 23.525 13.027 -58.261 1.00 65.75 186 GLY A O 1
ATOM 1516 N N . GLY A 1 187 ? 22.902 11.710 -56.550 1.00 63.84 187 GLY A N 1
ATOM 1517 C CA . GLY A 1 187 ? 24.188 11.777 -55.847 1.00 63.84 187 GLY A CA 1
ATOM 1518 C C . GLY A 1 187 ? 24.400 13.074 -55.064 1.00 63.84 187 GLY A C 1
ATOM 1519 O O . GLY A 1 187 ? 25.526 13.534 -54.917 1.00 63.84 187 GLY A O 1
ATOM 1520 N N . ARG A 1 188 ? 23.333 13.712 -54.565 1.00 65.56 188 ARG A N 1
ATOM 1521 C CA . ARG A 1 188 ? 23.480 14.821 -53.608 1.00 65.56 188 ARG A CA 1
ATOM 1522 C C . ARG A 1 188 ? 23.820 14.276 -52.229 1.00 65.56 188 ARG A C 1
ATOM 1524 O O . ARG A 1 188 ? 22.940 13.971 -51.429 1.00 65.56 188 ARG A O 1
ATOM 1531 N N . PHE A 1 189 ? 25.114 14.162 -51.985 1.00 69.00 189 PHE A N 1
ATOM 1532 C CA . PHE A 1 189 ? 25.670 13.766 -50.705 1.00 69.00 189 PHE A CA 1
ATOM 1533 C C . PHE A 1 189 ? 25.645 14.911 -49.678 1.00 69.00 189 PHE A C 1
ATOM 1535 O O . PHE A 1 189 ? 25.545 16.088 -50.054 1.00 69.00 189 PHE A O 1
ATOM 1542 N N . PRO A 1 190 ? 25.797 14.601 -48.375 1.00 72.94 190 PRO A N 1
ATOM 1543 C CA . PRO A 1 190 ? 26.323 15.567 -47.415 1.00 72.94 190 PRO A CA 1
ATOM 1544 C C . PRO A 1 190 ? 27.593 16.236 -47.967 1.00 72.94 190 PRO A C 1
ATOM 1546 O O . PRO A 1 190 ? 28.318 15.644 -48.763 1.00 72.94 190 PRO A O 1
ATOM 1549 N N . LYS A 1 191 ? 27.870 17.486 -47.577 1.00 74.88 191 LYS A N 1
ATOM 1550 C CA . LYS A 1 191 ? 29.042 18.217 -48.089 1.00 74.88 191 LYS A CA 1
ATOM 1551 C C . LYS A 1 191 ? 30.335 17.487 -47.709 1.00 74.88 191 LYS A C 1
ATOM 1553 O O . LYS A 1 191 ? 30.767 17.576 -46.562 1.00 74.88 191 LYS A O 1
ATOM 1558 N N . PHE A 1 192 ? 30.954 16.815 -48.673 1.00 78.94 192 PHE A N 1
ATOM 1559 C CA . PHE A 1 192 ? 32.249 16.168 -48.509 1.00 78.94 192 PHE A CA 1
ATOM 1560 C C . PHE A 1 192 ? 33.398 17.069 -48.966 1.00 78.94 192 PHE A C 1
ATOM 1562 O O . PHE A 1 192 ? 33.221 17.968 -49.786 1.00 78.94 192 PHE A O 1
ATOM 1569 N N . VAL A 1 193 ? 34.587 16.822 -48.411 1.00 80.62 193 VAL A N 1
ATOM 1570 C CA . VAL A 1 193 ? 35.818 17.558 -48.745 1.00 80.62 193 VAL A CA 1
ATOM 1571 C C . VAL A 1 193 ? 36.448 17.031 -50.041 1.00 80.62 193 VAL A C 1
ATOM 1573 O O . VAL A 1 193 ? 37.100 17.794 -50.748 1.00 80.62 193 VAL A O 1
ATOM 1576 N N . SER A 1 194 ? 36.228 15.753 -50.375 1.00 82.44 194 SER A N 1
ATOM 1577 C CA . SER A 1 194 ? 36.749 15.111 -51.588 1.00 82.44 194 SER A CA 1
ATOM 1578 C C . SER A 1 194 ? 35.741 14.153 -52.219 1.00 82.44 194 SER A C 1
ATOM 1580 O O . SER A 1 194 ? 34.899 13.590 -51.522 1.00 82.44 194 SER A O 1
ATOM 1582 N N . LYS A 1 195 ? 35.867 13.914 -53.528 1.00 76.12 195 LYS A N 1
ATOM 1583 C CA . LYS A 1 195 ? 34.969 13.035 -54.294 1.00 76.12 195 LYS A CA 1
ATOM 1584 C C . LYS A 1 195 ? 35.133 11.555 -53.930 1.00 76.12 195 LYS A C 1
ATOM 1586 O O . LYS A 1 195 ? 34.175 10.794 -53.976 1.00 76.12 195 LYS A O 1
ATOM 1591 N N . GLU A 1 196 ? 36.319 11.139 -53.494 1.00 81.31 196 GLU A N 1
ATOM 1592 C CA . GLU A 1 196 ? 36.571 9.774 -53.013 1.00 81.31 196 GLU A CA 1
ATOM 1593 C C . GLU A 1 196 ? 35.784 9.467 -51.726 1.00 81.31 196 GLU A C 1
ATOM 1595 O O . GLU A 1 196 ? 35.448 8.312 -51.472 1.00 81.31 196 GLU A O 1
ATOM 1600 N N . MET A 1 197 ? 35.421 10.492 -50.941 1.00 81.31 197 MET A N 1
ATOM 1601 C CA . MET A 1 197 ? 34.577 10.328 -49.750 1.00 81.31 197 MET A CA 1
ATOM 1602 C C . MET A 1 197 ? 33.135 9.959 -50.104 1.00 81.31 197 MET A C 1
ATOM 1604 O O . MET A 1 197 ? 32.481 9.283 -49.317 1.00 81.31 197 MET A O 1
ATOM 1608 N N . GLU A 1 198 ? 32.653 10.324 -51.297 1.00 81.19 198 GLU A N 1
ATOM 1609 C CA . GLU A 1 198 ? 31.331 9.908 -51.781 1.00 81.19 198 GLU A CA 1
ATOM 1610 C C . GLU A 1 198 ? 31.283 8.391 -51.993 1.00 81.19 198 GLU A C 1
ATOM 1612 O O . GLU A 1 198 ? 30.340 7.727 -51.568 1.00 81.19 198 GLU A O 1
ATOM 1617 N N . ALA A 1 199 ? 32.330 7.827 -52.606 1.00 81.00 199 ALA A N 1
ATOM 1618 C CA . ALA A 1 199 ? 32.438 6.390 -52.836 1.00 81.00 199 ALA A CA 1
ATOM 1619 C C . ALA A 1 199 ? 32.556 5.612 -51.515 1.00 81.00 199 ALA A C 1
ATOM 1621 O O . ALA A 1 199 ? 31.837 4.631 -51.324 1.00 81.00 199 ALA A O 1
ATOM 1622 N N . MET A 1 200 ? 33.392 6.097 -50.588 1.00 84.50 200 MET A N 1
ATOM 1623 C CA . MET A 1 200 ? 33.540 5.498 -49.255 1.00 84.50 200 MET A CA 1
ATOM 1624 C C . MET A 1 200 ? 32.229 5.538 -48.462 1.00 84.50 200 MET A C 1
ATOM 1626 O O . MET A 1 200 ? 31.857 4.548 -47.843 1.00 84.50 200 MET A O 1
ATOM 1630 N N . TYR A 1 201 ? 31.482 6.641 -48.535 1.00 84.69 201 TYR A N 1
ATOM 1631 C CA . TYR A 1 201 ? 30.195 6.770 -47.856 1.00 84.69 201 TYR A CA 1
ATOM 1632 C C . TYR A 1 201 ? 29.136 5.795 -48.394 1.00 84.69 201 TYR A C 1
ATOM 1634 O O . TYR A 1 201 ? 28.377 5.211 -47.622 1.00 84.69 201 TYR A O 1
ATOM 1642 N N . ILE A 1 202 ? 29.089 5.567 -49.713 1.00 83.88 202 ILE A N 1
ATOM 1643 C CA . ILE A 1 202 ? 28.192 4.559 -50.305 1.00 83.88 202 ILE A CA 1
ATOM 1644 C C . ILE A 1 202 ? 28.571 3.152 -49.835 1.00 83.88 202 ILE A C 1
ATOM 1646 O O . ILE A 1 202 ? 27.689 2.346 -49.532 1.00 83.88 202 ILE A O 1
ATOM 1650 N N . GLU A 1 203 ? 29.864 2.836 -49.809 1.00 86.44 203 GLU A N 1
ATOM 1651 C CA . GLU A 1 203 ? 30.363 1.537 -49.357 1.00 86.44 203 GLU A CA 1
ATOM 1652 C C . GLU A 1 203 ? 30.048 1.298 -47.875 1.00 86.44 203 GLU A C 1
ATOM 1654 O O . GLU A 1 203 ? 29.534 0.237 -47.518 1.00 86.44 203 GLU A O 1
ATOM 1659 N N . GLU A 1 204 ? 30.242 2.310 -47.031 1.00 88.31 204 GLU A N 1
ATOM 1660 C CA . GLU A 1 204 ? 29.888 2.280 -45.612 1.00 88.31 204 GLU A CA 1
ATOM 1661 C C . GLU A 1 204 ? 28.378 2.110 -45.404 1.00 88.31 204 GLU A C 1
ATOM 1663 O O . GLU A 1 204 ? 27.948 1.274 -44.606 1.00 88.31 204 GLU A O 1
ATOM 1668 N N . LEU A 1 205 ? 27.553 2.834 -46.167 1.00 87.38 205 LEU A N 1
ATOM 1669 C CA . LEU A 1 205 ? 26.098 2.711 -46.096 1.00 87.38 205 LEU A CA 1
ATOM 1670 C C . LEU A 1 205 ? 25.638 1.299 -46.488 1.00 87.38 205 LEU A C 1
ATOM 1672 O O . LEU A 1 205 ? 24.800 0.714 -45.803 1.00 87.38 205 LEU A O 1
ATOM 1676 N N . ARG A 1 206 ? 26.223 0.716 -47.542 1.00 86.69 206 ARG A N 1
ATOM 1677 C CA . ARG A 1 206 ? 25.962 -0.674 -47.956 1.00 86.69 206 ARG A CA 1
ATOM 1678 C C . ARG A 1 206 ? 26.404 -1.680 -46.898 1.00 86.69 206 ARG A C 1
ATOM 1680 O O . ARG A 1 206 ? 25.648 -2.596 -46.587 1.00 86.69 206 ARG A O 1
ATOM 1687 N N . SER A 1 207 ? 27.596 -1.500 -46.335 1.00 89.75 207 SER A N 1
ATOM 1688 C CA . SER A 1 207 ? 28.120 -2.344 -45.258 1.00 89.75 207 SER A CA 1
ATOM 1689 C C . SER A 1 207 ? 27.201 -2.308 -44.033 1.00 89.75 207 SER A C 1
ATOM 1691 O O . SER A 1 207 ? 26.812 -3.352 -43.513 1.00 89.75 207 SER A O 1
ATOM 1693 N N . SER A 1 208 ? 26.746 -1.115 -43.640 1.00 90.69 208 SER A N 1
ATOM 1694 C CA . SER A 1 208 ? 25.811 -0.936 -42.530 1.00 90.69 208 SER A CA 1
ATOM 1695 C C . SER A 1 208 ? 24.453 -1.589 -42.788 1.00 90.69 208 SER A C 1
ATOM 1697 O O . SER A 1 208 ? 23.900 -2.189 -41.871 1.00 90.69 208 SER A O 1
ATOM 1699 N N . VAL A 1 209 ? 23.908 -1.486 -44.004 1.00 91.94 209 VAL A N 1
ATOM 1700 C CA . VAL A 1 209 ? 22.653 -2.158 -44.384 1.00 91.94 209 VAL A CA 1
ATOM 1701 C C . VAL A 1 209 ? 22.815 -3.676 -44.312 1.00 91.94 209 VAL A C 1
ATOM 1703 O O . VAL A 1 209 ? 21.988 -4.348 -43.703 1.00 91.94 209 VAL A O 1
ATOM 1706 N N . ASN A 1 210 ? 23.901 -4.214 -44.870 1.00 90.88 210 ASN A N 1
ATOM 1707 C CA . ASN A 1 210 ? 24.178 -5.651 -44.847 1.00 90.88 210 ASN A CA 1
ATOM 1708 C C . ASN A 1 210 ? 24.327 -6.187 -43.420 1.00 90.88 210 ASN A C 1
ATOM 1710 O O . ASN A 1 210 ? 23.780 -7.240 -43.103 1.00 90.88 210 ASN A O 1
ATOM 1714 N N . LEU A 1 211 ? 25.011 -5.445 -42.547 1.00 90.94 211 LEU A N 1
ATOM 1715 C CA . LEU A 1 211 ? 25.147 -5.801 -41.138 1.00 90.94 211 LEU A CA 1
ATOM 1716 C C . LEU A 1 211 ? 23.792 -5.805 -40.415 1.00 90.94 211 LEU A C 1
ATOM 1718 O O . LEU A 1 211 ? 23.498 -6.735 -39.672 1.00 90.94 211 LEU A O 1
ATOM 1722 N N . LEU A 1 212 ? 22.947 -4.796 -40.651 1.00 90.88 212 LEU A N 1
ATOM 1723 C CA . LEU A 1 212 ? 21.608 -4.726 -40.054 1.00 90.88 212 LEU A CA 1
ATOM 1724 C C . LEU A 1 212 ? 20.698 -5.859 -40.543 1.00 90.88 212 LEU A C 1
ATOM 1726 O O . LEU A 1 212 ? 19.966 -6.428 -39.739 1.00 90.88 212 LEU A O 1
ATOM 1730 N N . MET A 1 213 ? 20.766 -6.226 -41.826 1.00 90.06 213 MET A N 1
ATOM 1731 C CA . MET A 1 213 ? 20.038 -7.386 -42.355 1.00 90.06 213 MET A CA 1
ATOM 1732 C C . MET A 1 213 ? 20.517 -8.694 -41.715 1.00 90.06 213 MET A C 1
ATOM 1734 O O . MET A 1 213 ? 19.691 -9.461 -41.232 1.00 90.06 213 MET A O 1
ATOM 1738 N N . ALA A 1 214 ? 21.832 -8.914 -41.630 1.00 88.38 214 ALA A N 1
ATOM 1739 C CA . ALA A 1 214 ? 22.401 -10.113 -41.009 1.00 88.38 214 ALA A CA 1
ATOM 1740 C C . ALA A 1 214 ? 22.051 -10.221 -39.515 1.00 88.38 214 ALA A C 1
ATOM 1742 O O . ALA A 1 214 ? 21.724 -11.300 -39.023 1.00 88.38 214 ALA A O 1
ATOM 1743 N N . ASN A 1 215 ? 22.072 -9.096 -38.796 1.00 86.00 215 ASN A N 1
ATOM 1744 C CA . ASN A 1 215 ? 21.644 -9.039 -37.401 1.00 86.00 215 ASN A CA 1
ATOM 1745 C C . ASN A 1 215 ? 20.145 -9.314 -37.261 1.00 86.00 215 ASN A C 1
ATOM 1747 O O . ASN A 1 215 ? 19.743 -9.977 -36.318 1.00 86.00 215 ASN A O 1
ATOM 1751 N N . LEU A 1 216 ? 19.310 -8.843 -38.191 1.00 88.31 216 LEU A N 1
ATOM 1752 C CA . LEU A 1 216 ? 17.874 -9.124 -38.164 1.00 88.31 216 LEU A CA 1
ATOM 1753 C C . LEU A 1 216 ? 17.569 -10.605 -38.429 1.00 88.31 216 LEU A C 1
ATOM 1755 O O . LEU A 1 216 ? 16.666 -11.163 -37.813 1.00 88.31 216 LEU A O 1
ATOM 1759 N N . GLU A 1 217 ? 18.309 -11.232 -39.342 1.00 85.94 217 GLU A N 1
ATOM 1760 C CA . GLU A 1 217 ? 18.168 -12.650 -39.695 1.00 85.94 217 GLU A CA 1
ATOM 1761 C C . GLU A 1 217 ? 18.625 -13.595 -38.576 1.00 85.94 217 GLU A C 1
ATOM 1763 O O . GLU A 1 217 ? 18.129 -14.719 -38.484 1.00 85.94 217 GLU A O 1
ATOM 1768 N N . SER A 1 218 ? 19.542 -13.149 -37.714 1.00 80.81 218 SER A N 1
ATOM 1769 C CA . SER A 1 218 ? 20.038 -13.928 -36.576 1.00 80.81 218 SER A CA 1
ATOM 1770 C C . SER A 1 218 ? 19.176 -13.806 -35.314 1.00 80.81 218 SER A C 1
ATOM 1772 O O . SER A 1 218 ? 19.382 -14.568 -34.366 1.00 80.81 218 SER A O 1
ATOM 1774 N N . MET A 1 219 ? 18.184 -12.907 -35.298 1.00 76.06 219 MET A N 1
ATOM 1775 C CA . MET A 1 219 ? 17.269 -12.750 -34.166 1.00 76.06 219 MET A CA 1
ATOM 1776 C C . MET A 1 219 ? 16.312 -13.948 -34.039 1.00 76.06 219 MET A C 1
ATOM 1778 O O . MET A 1 219 ? 15.630 -14.298 -35.009 1.00 76.06 219 MET A O 1
ATOM 1782 N N . PRO A 1 220 ? 16.168 -14.552 -32.844 1.00 66.44 220 PRO A N 1
ATOM 1783 C CA . PRO A 1 220 ? 15.177 -15.590 -32.591 1.00 66.44 2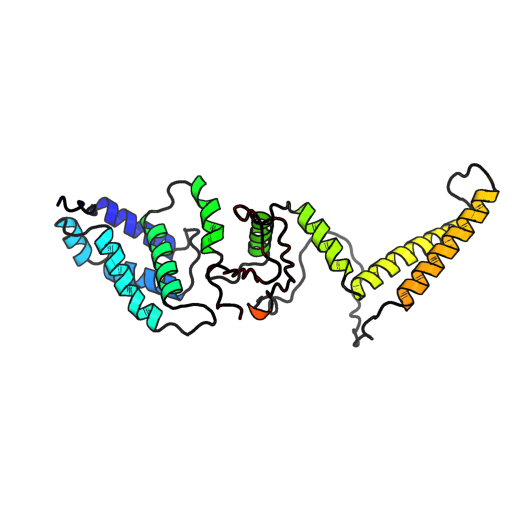20 PRO A CA 1
ATOM 1784 C C . PRO A 1 220 ? 13.781 -14.959 -32.484 1.00 66.44 220 PRO A C 1
ATOM 1786 O O . PRO A 1 220 ? 13.287 -14.682 -31.398 1.00 66.44 220 PRO A O 1
ATOM 1789 N N . VAL A 1 221 ? 13.138 -14.697 -33.619 1.00 59.62 221 VAL A N 1
ATOM 1790 C CA . VAL A 1 221 ? 11.747 -14.224 -33.654 1.00 59.62 221 VAL A CA 1
ATOM 1791 C C . VAL A 1 221 ? 10.780 -15.390 -33.460 1.00 59.62 221 VAL A C 1
ATOM 1793 O O . VAL A 1 221 ? 10.894 -16.429 -34.120 1.00 59.62 221 VAL A O 1
ATOM 1796 N N . SER A 1 222 ? 9.787 -15.214 -32.585 1.00 50.47 222 SER A N 1
ATOM 1797 C CA . SER A 1 222 ? 8.672 -16.157 -32.473 1.00 50.47 222 SER A CA 1
ATOM 1798 C C . SER A 1 222 ? 7.965 -16.255 -33.826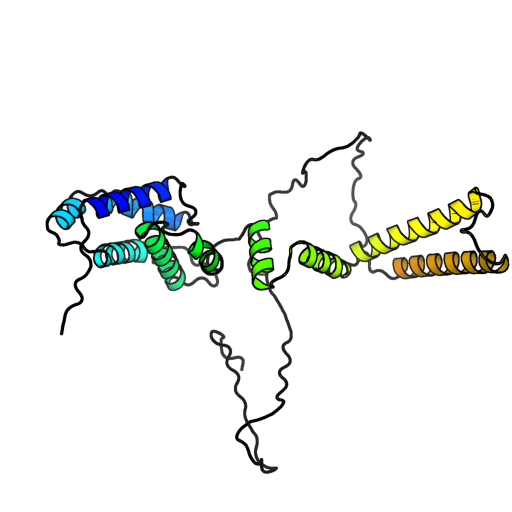 1.00 50.47 222 SER A C 1
ATOM 1800 O O . SER A 1 222 ? 7.476 -15.260 -34.362 1.00 50.47 222 SER A O 1
ATOM 1802 N N . LYS A 1 223 ? 7.916 -17.454 -34.420 1.00 46.94 223 LYS A N 1
ATOM 1803 C CA . LYS A 1 223 ? 7.144 -17.694 -35.648 1.00 46.94 223 LYS A CA 1
ATOM 1804 C C . LYS A 1 223 ? 5.676 -17.370 -35.356 1.00 46.94 223 LYS A C 1
ATOM 1806 O O . LYS A 1 223 ? 5.039 -18.067 -34.574 1.00 46.94 223 LYS A O 1
ATOM 1811 N N . GLY A 1 224 ? 5.193 -16.275 -35.940 1.00 43.88 224 GLY A N 1
ATOM 1812 C CA . GLY A 1 224 ? 3.922 -15.642 -35.601 1.00 43.88 224 GLY A CA 1
ATOM 1813 C C . GLY A 1 224 ? 2.714 -16.579 -35.601 1.00 43.88 224 GLY A C 1
ATOM 1814 O O . GLY A 1 224 ? 2.495 -17.338 -36.545 1.00 43.88 224 GLY A O 1
ATOM 1815 N N . GLY A 1 225 ? 1.902 -16.457 -34.551 1.00 36.75 225 GLY A N 1
ATOM 1816 C CA . GLY A 1 225 ? 0.488 -16.817 -34.585 1.00 36.75 225 GLY A CA 1
ATOM 1817 C C . GLY A 1 225 ? -0.300 -15.790 -35.404 1.00 36.75 225 GLY A C 1
ATOM 1818 O O . GLY A 1 225 ? 0.040 -14.607 -35.440 1.00 36.75 225 GLY A O 1
ATOM 1819 N N . GLU A 1 226 ? -1.330 -16.256 -36.104 1.00 33.88 226 GLU A N 1
ATOM 1820 C CA . GLU A 1 226 ? -2.107 -15.489 -37.079 1.00 33.88 226 GLU A CA 1
ATOM 1821 C C . GLU A 1 226 ? -2.768 -14.230 -36.482 1.00 33.88 226 GLU A C 1
ATOM 1823 O O . GLU A 1 226 ? -3.773 -14.309 -35.779 1.00 33.88 226 GLU A O 1
ATOM 1828 N N . PHE A 1 227 ? -2.266 -13.042 -36.831 1.00 34.94 227 PHE A N 1
ATOM 1829 C CA . PHE A 1 227 ? -2.958 -11.777 -36.568 1.00 34.94 227 PHE A CA 1
ATOM 1830 C C . PHE A 1 227 ? -3.828 -11.384 -37.772 1.00 34.94 227 PHE A C 1
ATOM 1832 O O . PHE A 1 227 ? -3.336 -10.957 -38.819 1.00 34.94 227 PHE A O 1
ATOM 1839 N N . LYS A 1 228 ? -5.154 -11.506 -37.625 1.00 32.31 228 LYS A N 1
ATOM 1840 C CA . LYS A 1 228 ? -6.134 -10.959 -38.576 1.00 32.31 228 LYS A CA 1
ATOM 1841 C C . LYS A 1 228 ? -6.150 -9.432 -38.486 1.00 32.31 228 LYS A C 1
ATOM 1843 O O . LYS A 1 228 ? -6.642 -8.853 -37.524 1.00 32.31 228 LYS A O 1
ATOM 1848 N N . LEU A 1 229 ? -5.652 -8.787 -39.535 1.00 38.09 229 LEU A N 1
ATOM 1849 C CA . LEU A 1 229 ? -5.621 -7.337 -39.703 1.00 38.09 229 LEU A CA 1
ATOM 1850 C C . LEU A 1 229 ? -7.048 -6.765 -39.869 1.00 38.09 229 LEU A C 1
ATOM 1852 O O . LEU A 1 229 ? -7.623 -6.813 -40.961 1.00 38.09 229 LEU A O 1
ATOM 1856 N N . GLN A 1 230 ? -7.627 -6.191 -38.810 1.00 35.69 230 GLN A N 1
ATOM 1857 C CA . GLN A 1 230 ? -8.768 -5.282 -38.950 1.00 35.69 230 GLN A CA 1
ATOM 1858 C C . GLN A 1 230 ? -8.274 -3.960 -39.549 1.00 35.69 230 GLN A C 1
ATOM 1860 O O . GLN A 1 230 ? -7.511 -3.209 -38.948 1.00 35.69 230 GLN A O 1
ATOM 1865 N N . LYS A 1 231 ? -8.702 -3.690 -40.785 1.00 35.41 231 LYS A N 1
ATOM 1866 C CA . LYS A 1 231 ? -8.442 -2.435 -41.495 1.00 35.41 231 LYS A CA 1
ATOM 1867 C C . LYS A 1 231 ? -9.102 -1.267 -40.754 1.00 35.41 231 LYS A C 1
ATOM 1869 O O . LYS A 1 231 ? -10.321 -1.135 -40.826 1.00 35.41 231 LYS A O 1
ATOM 1874 N N . LEU A 1 232 ? -8.315 -0.366 -40.163 1.00 31.22 232 LEU A N 1
ATOM 1875 C CA . LEU A 1 232 ? -8.788 0.974 -39.810 1.00 31.22 232 LEU A CA 1
ATOM 1876 C C . LEU A 1 232 ? -8.293 2.026 -40.803 1.00 31.22 232 LEU A C 1
ATOM 1878 O O . LEU A 1 232 ? -7.121 2.106 -41.169 1.00 31.22 232 LEU A O 1
ATOM 1882 N N . LYS A 1 233 ? -9.262 2.818 -41.265 1.00 30.86 233 LYS A N 1
ATOM 1883 C CA . LYS A 1 233 ? -9.092 3.967 -42.146 1.00 30.86 233 LYS A CA 1
ATOM 1884 C C . LYS A 1 233 ? -8.421 5.122 -41.398 1.00 30.86 233 LYS A C 1
ATOM 1886 O O . LYS A 1 233 ? -8.691 5.387 -40.235 1.00 30.86 233 LYS A O 1
ATOM 1891 N N . ARG A 1 234 ? -7.578 5.819 -42.152 1.00 34.75 234 ARG A N 1
ATOM 1892 C CA . ARG A 1 234 ? -6.753 6.983 -41.814 1.00 34.75 234 ARG A CA 1
ATOM 1893 C C . ARG A 1 234 ? -7.596 8.203 -41.397 1.00 34.75 234 ARG A C 1
ATOM 1895 O O . ARG A 1 234 ? -8.471 8.601 -42.163 1.00 34.75 234 ARG A O 1
ATOM 1902 N N . GLY A 1 235 ? -7.261 8.850 -40.274 1.00 26.25 235 GLY A N 1
ATOM 1903 C CA . GLY A 1 235 ? -7.841 10.143 -39.877 1.00 26.25 235 GLY A CA 1
ATOM 1904 C C . GLY A 1 235 ? -7.277 10.754 -38.583 1.00 26.25 235 GLY A C 1
ATOM 1905 O O . GLY A 1 235 ? -7.774 10.455 -37.514 1.00 26.25 235 GLY A O 1
ATOM 1906 N N . HIS A 1 236 ? -6.251 11.603 -38.728 1.00 32.28 236 HIS A N 1
ATOM 1907 C CA . HIS A 1 236 ? -5.847 12.768 -37.911 1.00 32.28 236 HIS A CA 1
ATOM 1908 C C . HIS A 1 236 ? -6.059 12.807 -36.374 1.00 32.28 236 HIS A C 1
ATOM 1910 O O . HIS A 1 236 ? -7.153 13.063 -35.897 1.00 32.28 236 HIS A O 1
ATOM 1916 N N . ASN A 1 237 ? -4.911 12.771 -35.679 1.00 31.88 237 ASN A N 1
ATOM 1917 C CA . ASN A 1 237 ? -4.433 13.599 -34.555 1.00 31.88 237 ASN A CA 1
ATOM 1918 C C . ASN A 1 237 ? -5.255 13.803 -33.260 1.00 31.88 237 ASN A C 1
ATOM 1920 O O . ASN A 1 237 ? -6.397 14.240 -33.257 1.00 31.88 237 ASN A O 1
ATOM 1924 N N . THR A 1 238 ? -4.475 13.739 -32.170 1.00 28.47 238 THR A N 1
ATOM 1925 C CA . THR A 1 238 ? -4.657 14.231 -30.789 1.00 28.47 238 THR A CA 1
ATOM 1926 C C . THR A 1 238 ? -5.258 13.267 -29.762 1.00 28.47 238 THR A C 1
ATOM 1928 O O . THR A 1 238 ? -6.419 12.895 -29.823 1.00 28.47 238 THR A O 1
ATOM 1931 N N . SER A 1 239 ? -4.389 12.905 -28.805 1.00 41.16 239 SER A N 1
ATOM 1932 C CA . SER A 1 239 ? -4.664 12.586 -27.398 1.00 41.16 239 SER A CA 1
ATOM 1933 C C . SER A 1 239 ? -5.958 11.838 -27.085 1.00 41.16 239 SER A C 1
ATOM 1935 O O . SER A 1 239 ? -6.992 12.480 -26.934 1.00 41.16 239 SER A O 1
ATOM 1937 N N . ILE A 1 240 ? -5.870 10.532 -26.824 1.00 36.09 240 ILE A N 1
ATOM 1938 C CA . ILE A 1 240 ? -6.596 9.889 -25.721 1.00 36.09 240 ILE A CA 1
ATOM 1939 C C . ILE A 1 240 ? -6.141 8.438 -25.565 1.00 36.09 240 ILE A C 1
ATOM 1941 O O . ILE A 1 240 ? -5.761 7.775 -26.525 1.00 36.09 240 ILE A O 1
ATOM 1945 N N . MET A 1 241 ? -6.119 8.019 -24.307 1.00 46.44 241 MET A N 1
ATOM 1946 C CA . MET A 1 241 ? -5.868 6.672 -23.823 1.00 46.44 241 MET A CA 1
ATOM 1947 C C . MET A 1 241 ? -6.813 5.681 -24.512 1.00 46.44 241 MET A C 1
ATOM 1949 O O . MET A 1 241 ? -8.020 5.895 -24.497 1.00 46.44 241 MET A O 1
ATOM 1953 N N . ASP A 1 242 ? -6.275 4.595 -25.059 1.00 37.28 242 ASP A N 1
ATOM 1954 C CA . ASP A 1 242 ? -7.039 3.374 -25.313 1.00 37.28 242 ASP A CA 1
ATOM 1955 C C . ASP A 1 242 ? -6.073 2.186 -25.339 1.00 37.28 242 ASP A C 1
ATOM 1957 O O . ASP A 1 242 ? -5.466 1.859 -26.356 1.00 37.28 242 ASP A O 1
ATOM 1961 N N . MET A 1 243 ? -5.865 1.594 -24.167 1.00 40.62 243 MET A N 1
ATOM 1962 C CA . MET A 1 243 ? -5.451 0.200 -24.049 1.00 40.62 243 MET A CA 1
ATOM 1963 C C . MET A 1 243 ? -6.488 -0.466 -23.155 1.00 40.62 243 MET A C 1
ATOM 1965 O O . MET A 1 243 ? -6.248 -0.744 -21.981 1.00 40.62 243 MET A O 1
ATOM 1969 N N . GLY A 1 244 ? -7.682 -0.646 -23.718 1.00 36.44 244 GLY A N 1
ATOM 1970 C CA . GLY A 1 244 ? -8.678 -1.552 -23.182 1.00 36.44 244 GLY A CA 1
ATOM 1971 C C . GLY A 1 244 ? -8.159 -2.990 -23.180 1.00 36.44 244 GLY A C 1
ATOM 1972 O O . GLY A 1 244 ? -8.181 -3.671 -24.201 1.00 36.44 244 GLY A O 1
ATOM 1973 N N . GLN A 1 245 ? -7.727 -3.442 -22.007 1.00 38.72 245 GLN A N 1
ATOM 1974 C CA . GLN A 1 245 ? -7.971 -4.789 -21.489 1.00 38.72 245 GLN A CA 1
ATOM 1975 C C . GLN A 1 245 ? -7.770 -4.723 -19.968 1.00 38.72 245 GLN A C 1
ATOM 1977 O O . GLN A 1 245 ? -6.671 -4.883 -19.446 1.00 38.72 245 GLN A O 1
ATOM 1982 N N . GLU A 1 246 ? -8.840 -4.366 -19.257 1.00 41.25 246 GLU A N 1
ATOM 1983 C CA . GLU A 1 246 ? -8.827 -4.095 -17.812 1.00 41.25 246 GLU A CA 1
ATOM 1984 C C . GLU A 1 246 ? -8.830 -5.359 -16.928 1.00 41.25 246 GLU A C 1
ATOM 1986 O O . GLU A 1 246 ? -8.790 -5.226 -15.710 1.00 41.25 246 GLU A O 1
ATOM 1991 N N . ASP A 1 247 ? -8.769 -6.571 -17.491 1.00 43.75 247 ASP A N 1
ATOM 1992 C CA . ASP A 1 247 ? -8.896 -7.817 -16.709 1.00 43.75 247 ASP A CA 1
ATOM 1993 C C . ASP A 1 247 ? -7.586 -8.607 -16.464 1.00 43.75 247 ASP A C 1
ATOM 1995 O O . ASP A 1 247 ? -7.612 -9.597 -15.739 1.00 43.75 247 ASP A O 1
ATOM 1999 N N . GLU A 1 248 ? -6.418 -8.180 -16.972 1.00 43.50 248 GLU A N 1
ATOM 2000 C CA . GLU A 1 248 ? -5.134 -8.904 -16.763 1.00 43.50 248 GLU A CA 1
ATOM 2001 C C . GLU A 1 248 ? -4.136 -8.223 -15.802 1.00 43.50 248 GLU A C 1
ATOM 2003 O O . GLU A 1 248 ? -3.044 -8.729 -15.560 1.00 43.50 248 GLU A O 1
ATOM 2008 N N . ASN A 1 249 ? -4.477 -7.080 -15.200 1.00 47.25 249 ASN A N 1
ATOM 2009 C CA . ASN A 1 249 ? -3.501 -6.258 -14.462 1.00 47.25 249 ASN A CA 1
ATOM 2010 C C . ASN A 1 249 ? -3.345 -6.564 -12.958 1.00 47.25 249 ASN A C 1
ATOM 2012 O O . ASN A 1 249 ? -2.733 -5.772 -12.235 1.00 47.25 249 ASN A O 1
ATOM 2016 N N . MET A 1 250 ? -3.851 -7.695 -12.467 1.00 43.41 250 MET A N 1
ATOM 2017 C CA . MET A 1 250 ? -3.564 -8.149 -11.103 1.00 43.41 250 MET A CA 1
ATOM 2018 C C . MET A 1 250 ? -2.191 -8.832 -11.071 1.00 43.41 250 MET A C 1
ATOM 2020 O O . MET A 1 250 ? -2.086 -10.031 -11.304 1.00 43.41 250 MET A O 1
ATOM 2024 N N . LEU A 1 251 ? -1.137 -8.065 -10.774 1.00 48.53 251 LEU A N 1
ATOM 2025 C CA . LEU A 1 251 ? 0.180 -8.625 -10.454 1.00 48.53 251 LEU A CA 1
ATOM 2026 C C . LEU A 1 251 ? 0.053 -9.486 -9.189 1.00 48.53 251 LEU A C 1
ATOM 2028 O O . LEU A 1 251 ? -0.262 -8.983 -8.108 1.00 48.53 251 LEU A O 1
ATOM 2032 N N . SER A 1 252 ? 0.280 -10.786 -9.323 1.00 47.66 252 SER A N 1
ATOM 2033 C CA . SER A 1 252 ? 0.322 -11.732 -8.213 1.00 47.66 252 SER A CA 1
ATOM 2034 C C . SER A 1 252 ? 1.712 -11.738 -7.563 1.00 47.66 252 SER A C 1
ATOM 2036 O O . SER A 1 252 ? 2.709 -11.359 -8.176 1.00 47.66 252 SER A O 1
ATOM 2038 N N . LYS A 1 253 ? 1.824 -12.201 -6.308 1.00 44.91 253 LYS A N 1
ATOM 2039 C CA . LYS A 1 253 ? 3.129 -12.357 -5.624 1.00 44.91 253 LYS A CA 1
ATOM 2040 C C . LYS A 1 253 ? 4.114 -13.231 -6.415 1.00 44.91 253 LYS A C 1
ATOM 2042 O O . LYS A 1 253 ? 5.317 -13.025 -6.305 1.00 44.91 253 LYS A O 1
ATOM 2047 N N . SER A 1 254 ? 3.614 -14.187 -7.199 1.00 50.25 254 SER A N 1
ATOM 2048 C CA . SER A 1 254 ? 4.426 -15.020 -8.095 1.00 50.25 254 SER A CA 1
ATOM 2049 C C . SER A 1 254 ? 5.045 -14.240 -9.256 1.00 50.25 254 SER A C 1
ATOM 2051 O O . SER A 1 254 ? 6.085 -14.655 -9.757 1.00 50.25 254 SER A O 1
ATOM 2053 N N . ASP A 1 255 ? 4.461 -13.102 -9.640 1.00 46.19 255 ASP A N 1
ATOM 2054 C CA . ASP A 1 255 ? 4.945 -12.264 -10.744 1.00 46.19 255 ASP A CA 1
ATOM 2055 C C . ASP A 1 255 ? 6.068 -11.305 -10.309 1.00 46.19 255 ASP A C 1
ATOM 2057 O O . ASP A 1 255 ? 6.723 -10.687 -11.146 1.00 46.19 255 ASP A O 1
ATOM 2061 N N . VAL A 1 256 ? 6.316 -11.179 -8.998 1.00 53.22 256 VAL A N 1
ATOM 2062 C CA . VAL A 1 256 ? 7.328 -10.282 -8.415 1.00 53.22 256 VAL A CA 1
ATOM 2063 C C . VAL A 1 256 ? 8.365 -11.100 -7.643 1.00 53.22 256 VAL A C 1
ATOM 2065 O O . VAL A 1 256 ? 8.482 -11.016 -6.421 1.00 53.22 256 VAL A O 1
ATOM 2068 N N . VAL A 1 257 ? 9.135 -11.916 -8.364 1.00 47.88 257 VAL A N 1
ATOM 2069 C CA . VAL A 1 257 ? 10.292 -12.637 -7.813 1.00 47.88 257 VAL A CA 1
ATOM 2070 C C . VAL A 1 257 ? 11.571 -12.003 -8.350 1.00 47.88 257 VAL A C 1
ATOM 2072 O O . VAL A 1 257 ? 11.874 -12.089 -9.537 1.00 47.88 257 VAL A O 1
ATOM 2075 N N . LEU A 1 258 ? 12.342 -11.369 -7.465 1.00 45.28 258 LEU A N 1
ATOM 2076 C CA . LEU A 1 258 ? 13.672 -10.854 -7.787 1.00 45.28 258 LEU A CA 1
ATOM 2077 C C . LEU A 1 258 ? 14.707 -11.936 -7.479 1.00 45.28 258 LEU A C 1
ATOM 2079 O O . LEU A 1 258 ? 15.014 -12.198 -6.318 1.00 45.28 258 LEU A O 1
ATOM 2083 N N . SER A 1 259 ? 15.237 -12.570 -8.523 1.00 48.75 259 SER A N 1
ATOM 2084 C CA . SER A 1 259 ? 16.348 -13.514 -8.411 1.00 48.75 259 SER A CA 1
ATOM 2085 C C . SER A 1 259 ? 17.657 -12.799 -8.723 1.00 48.75 259 SER A C 1
ATOM 2087 O O . SER A 1 259 ? 17.819 -12.250 -9.811 1.00 48.75 259 SER A O 1
ATOM 2089 N N . PHE A 1 260 ? 18.605 -12.821 -7.792 1.00 53.31 260 PHE A N 1
ATOM 2090 C CA . PHE A 1 260 ? 19.957 -12.319 -8.014 1.00 53.31 260 PHE A CA 1
ATOM 2091 C C . PHE A 1 260 ? 20.982 -13.198 -7.300 1.00 53.31 260 PHE A C 1
ATOM 2093 O O . PHE A 1 260 ? 20.718 -13.780 -6.249 1.00 53.31 260 PHE A O 1
ATOM 2100 N N . THR A 1 261 ? 22.169 -13.293 -7.889 1.00 57.75 261 THR A N 1
ATOM 2101 C CA . THR A 1 261 ? 23.320 -13.991 -7.317 1.00 57.75 261 THR A CA 1
ATOM 2102 C C . THR A 1 261 ? 24.146 -13.005 -6.498 1.00 57.75 261 THR A C 1
ATOM 2104 O O . THR A 1 261 ? 24.678 -12.043 -7.050 1.00 57.75 261 THR A O 1
ATOM 2107 N N . LEU A 1 262 ? 24.255 -13.231 -5.189 1.00 65.00 262 LEU A N 1
ATOM 2108 C CA . LEU A 1 262 ? 25.163 -12.478 -4.324 1.00 65.00 262 LEU A CA 1
ATOM 2109 C C . LEU A 1 262 ? 26.529 -13.165 -4.292 1.00 65.00 262 LEU A C 1
ATOM 2111 O O . LEU A 1 262 ? 26.630 -14.325 -3.899 1.00 65.00 262 LEU A O 1
ATOM 2115 N N . GLU A 1 263 ? 27.578 -12.434 -4.657 1.00 75.12 263 GLU A N 1
ATOM 2116 C CA . GLU A 1 263 ? 28.961 -12.843 -4.419 1.00 75.12 263 GLU A CA 1
ATOM 2117 C C . GLU A 1 263 ? 29.471 -12.145 -3.155 1.00 75.12 263 GLU A C 1
ATOM 2119 O O . GLU A 1 263 ? 29.455 -10.917 -3.055 1.00 75.12 263 GLU A O 1
ATOM 2124 N N . VAL A 1 264 ? 29.907 -12.927 -2.168 1.00 73.06 264 VAL A N 1
ATOM 2125 C CA . VAL A 1 264 ? 30.480 -12.399 -0.926 1.00 73.06 264 VAL A CA 1
ATOM 2126 C C . VAL A 1 264 ? 31.986 -12.610 -0.963 1.00 73.06 264 VAL A C 1
ATOM 2128 O O . VAL A 1 264 ? 32.465 -13.738 -0.867 1.00 73.06 264 VAL A O 1
ATOM 2131 N N . VAL A 1 265 ? 32.737 -11.514 -1.066 1.00 77.56 265 VAL A N 1
ATOM 2132 C CA . VAL A 1 265 ? 34.205 -11.533 -1.049 1.00 77.56 265 VAL A CA 1
ATOM 2133 C C . VAL A 1 265 ? 34.700 -11.024 0.303 1.00 77.56 265 VAL A C 1
ATOM 2135 O O . VAL A 1 265 ? 34.460 -9.875 0.673 1.00 77.56 265 VAL A O 1
ATOM 2138 N N . ILE A 1 266 ? 35.407 -11.874 1.050 1.00 75.81 266 ILE A N 1
ATOM 2139 C CA . ILE A 1 266 ? 36.049 -11.482 2.312 1.00 75.81 266 ILE A CA 1
ATOM 2140 C C . ILE A 1 266 ? 37.396 -10.836 1.983 1.00 75.81 266 ILE A C 1
ATOM 2142 O O . ILE A 1 266 ? 38.324 -11.520 1.557 1.00 75.81 266 ILE A O 1
ATOM 2146 N N . LEU A 1 267 ? 37.498 -9.521 2.182 1.00 75.56 267 LEU A N 1
ATOM 2147 C CA . LEU A 1 267 ? 38.711 -8.753 1.874 1.00 75.56 267 LEU A CA 1
ATOM 2148 C C . LEU A 1 267 ? 39.735 -8.790 3.017 1.00 75.56 267 LEU A C 1
ATOM 2150 O O . LEU A 1 267 ? 40.901 -9.103 2.794 1.00 75.56 267 LEU A O 1
ATOM 2154 N N . GLU A 1 268 ? 39.307 -8.499 4.247 1.00 77.88 268 GLU A N 1
ATOM 2155 C CA . GLU A 1 268 ? 40.166 -8.530 5.433 1.00 77.88 268 GLU A CA 1
ATOM 2156 C C . GLU A 1 268 ? 39.407 -9.016 6.671 1.00 77.88 268 GLU A C 1
ATOM 2158 O O . GLU A 1 268 ? 38.200 -8.817 6.803 1.00 77.88 268 GLU A O 1
ATOM 2163 N N . VAL A 1 269 ? 40.131 -9.643 7.603 1.00 74.56 269 VAL A N 1
ATOM 2164 C CA . VAL A 1 269 ? 39.606 -10.044 8.914 1.00 74.56 269 VAL A CA 1
ATOM 2165 C C . VAL A 1 269 ? 40.345 -9.253 9.985 1.00 74.56 269 VAL A C 1
ATOM 2167 O O . VAL A 1 269 ? 41.520 -9.498 10.259 1.00 74.56 269 VAL A O 1
ATOM 2170 N N . GLN A 1 270 ? 39.658 -8.298 10.608 1.00 75.56 270 GLN A N 1
ATOM 2171 C CA . GLN A 1 270 ? 40.237 -7.505 11.689 1.00 75.56 270 GLN A CA 1
ATOM 2172 C C . GLN A 1 270 ? 40.320 -8.315 12.991 1.00 75.56 270 GLN A C 1
ATOM 2174 O O . GLN A 1 270 ? 39.431 -9.093 13.326 1.00 75.56 270 GLN A O 1
ATOM 2179 N N . GLY A 1 271 ? 41.410 -8.132 13.741 1.00 75.38 271 GLY A N 1
ATOM 2180 C CA . GLY A 1 271 ? 41.626 -8.797 15.033 1.00 75.38 271 GLY A CA 1
ATOM 2181 C C . GLY A 1 271 ? 42.310 -10.169 14.963 1.00 75.38 271 GLY A C 1
ATOM 2182 O O . GLY A 1 271 ? 42.667 -10.711 16.009 1.00 75.38 271 GLY A O 1
ATOM 2183 N N . LEU A 1 272 ? 42.579 -10.705 13.766 1.00 75.62 272 LEU A N 1
ATOM 2184 C CA . LEU A 1 272 ? 43.355 -11.933 13.582 1.00 75.62 272 LEU A CA 1
ATOM 2185 C C . LEU A 1 272 ? 44.799 -11.592 13.164 1.00 75.62 272 LEU A C 1
ATOM 2187 O O . LEU A 1 272 ? 45.031 -11.127 12.054 1.00 75.62 272 LEU A O 1
ATOM 2191 N N . ARG A 1 273 ? 45.790 -11.798 14.045 1.00 75.38 273 ARG A N 1
ATOM 2192 C CA . ARG A 1 273 ? 47.203 -11.461 13.740 1.00 75.38 273 ARG A CA 1
ATOM 2193 C C . ARG A 1 273 ? 47.892 -12.463 12.810 1.00 75.38 273 ARG A C 1
ATOM 2195 O O . ARG A 1 273 ? 48.739 -12.066 12.019 1.00 75.38 273 ARG A O 1
ATOM 2202 N N . SER A 1 274 ? 47.580 -13.751 12.935 1.00 79.62 274 SER A N 1
ATOM 2203 C CA . SER A 1 274 ? 48.056 -14.813 12.043 1.00 79.62 274 SER A CA 1
ATOM 2204 C C . SER A 1 274 ? 47.160 -16.050 12.159 1.00 79.62 274 SER A C 1
ATOM 2206 O O . SER A 1 274 ? 46.531 -16.277 13.196 1.00 79.62 274 SER A O 1
ATOM 2208 N N . LEU A 1 275 ? 47.104 -16.855 11.096 1.00 78.94 275 LEU A N 1
ATOM 2209 C CA . LEU A 1 275 ? 46.403 -18.137 11.064 1.00 78.94 275 LEU A CA 1
ATOM 2210 C C . LEU A 1 275 ? 47.418 -19.249 10.783 1.00 78.94 275 LEU A C 1
ATOM 2212 O O . LEU A 1 275 ? 48.184 -19.169 9.826 1.00 78.94 275 LEU A O 1
ATOM 2216 N N . ALA A 1 276 ? 47.444 -20.278 11.630 1.00 83.69 276 ALA A N 1
ATOM 2217 C CA . ALA A 1 276 ? 48.297 -21.439 11.399 1.00 83.69 276 ALA A CA 1
ATOM 2218 C C . ALA A 1 276 ? 47.779 -22.260 10.195 1.00 83.69 276 ALA A C 1
ATOM 2220 O O . ALA A 1 276 ? 46.562 -22.371 10.043 1.00 83.69 276 ALA A O 1
ATOM 2221 N N . PRO A 1 277 ? 48.657 -22.891 9.385 1.00 82.62 277 PRO A N 1
ATOM 2222 C CA . PRO A 1 277 ? 48.264 -23.572 8.141 1.00 82.62 277 PRO A CA 1
ATOM 2223 C C . PRO A 1 277 ? 47.251 -24.714 8.320 1.00 82.62 277 PRO A C 1
ATOM 2225 O O . PRO A 1 277 ? 46.606 -25.134 7.368 1.00 82.62 277 PRO A O 1
ATOM 2228 N N . ASN A 1 278 ? 47.122 -25.238 9.537 1.00 89.19 278 ASN A N 1
ATOM 2229 C CA . ASN A 1 278 ? 46.233 -26.336 9.903 1.00 89.19 278 ASN A CA 1
ATOM 2230 C C . ASN A 1 278 ? 44.927 -25.877 10.576 1.00 89.19 278 ASN A C 1
ATOM 2232 O O . ASN A 1 278 ? 44.221 -26.703 11.156 1.00 89.19 278 ASN A O 1
ATOM 2236 N N . ARG A 1 279 ? 44.617 -24.576 10.566 1.00 80.75 279 ARG A N 1
ATOM 2237 C CA . ARG A 1 279 ? 43.395 -24.029 11.165 1.00 80.75 279 ARG A CA 1
ATOM 2238 C C . ARG A 1 279 ? 42.453 -23.508 10.092 1.00 80.75 279 ARG A C 1
ATOM 2240 O O . ARG A 1 279 ? 42.862 -22.793 9.188 1.00 80.75 279 ARG A O 1
ATOM 2247 N N . ILE A 1 280 ? 41.179 -23.847 10.246 1.00 80.94 280 ILE A N 1
ATOM 2248 C CA . ILE A 1 280 ? 40.091 -23.414 9.370 1.00 80.94 280 ILE A CA 1
ATOM 2249 C C . ILE A 1 280 ? 39.325 -22.306 10.094 1.00 80.94 280 ILE A C 1
ATOM 2251 O O . ILE A 1 280 ? 39.022 -22.436 11.282 1.00 80.94 280 ILE A O 1
ATOM 2255 N N . VAL A 1 281 ? 39.031 -21.213 9.390 1.00 77.75 281 VAL A N 1
ATOM 2256 C CA . VAL A 1 281 ? 38.157 -20.143 9.883 1.00 77.75 281 VAL A CA 1
ATOM 2257 C C . VAL A 1 281 ? 36.756 -20.400 9.351 1.00 77.75 281 VAL A C 1
ATOM 2259 O O . VAL A 1 281 ? 36.565 -20.512 8.144 1.00 77.75 281 VAL A O 1
ATOM 2262 N N . TYR A 1 282 ? 35.782 -20.484 10.252 1.00 77.69 282 TYR A N 1
ATOM 2263 C CA . TYR A 1 282 ? 34.373 -20.599 9.894 1.00 77.69 282 TYR A CA 1
ATOM 2264 C C . TYR A 1 282 ? 33.726 -19.218 9.974 1.00 77.69 282 TYR A C 1
ATOM 2266 O O . TYR A 1 282 ? 33.777 -18.568 11.018 1.00 77.69 282 TYR A O 1
ATOM 2274 N N . CYS A 1 283 ? 33.121 -18.774 8.874 1.00 70.25 283 CYS A N 1
ATOM 2275 C CA . CYS A 1 283 ? 32.276 -17.587 8.838 1.00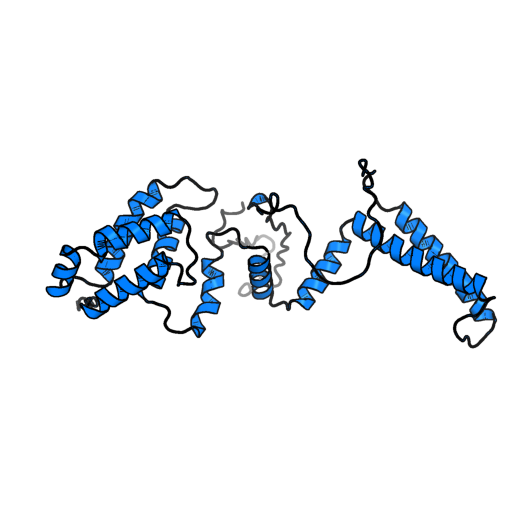 70.25 283 CYS A CA 1
ATOM 2276 C C . CYS A 1 283 ? 30.819 -18.045 8.777 1.00 70.25 283 CYS A C 1
ATOM 2278 O O . CYS A 1 283 ? 30.472 -18.893 7.960 1.00 70.25 283 CYS A O 1
ATOM 2280 N N . THR A 1 284 ? 29.977 -17.522 9.666 1.00 71.25 284 THR A N 1
ATOM 2281 C CA . THR A 1 284 ? 28.527 -17.738 9.615 1.00 71.25 284 THR A CA 1
ATOM 2282 C C . THR A 1 284 ? 27.885 -16.406 9.276 1.00 71.25 284 THR A C 1
ATOM 2284 O O . THR A 1 284 ? 28.123 -15.418 9.968 1.00 71.25 284 THR A O 1
ATOM 2287 N N . MET A 1 285 ? 27.107 -16.379 8.199 1.00 65.25 285 MET A N 1
ATOM 2288 C CA . MET A 1 285 ? 26.342 -15.211 7.784 1.00 65.25 285 MET A CA 1
ATOM 2289 C C . MET A 1 285 ? 24.872 -15.492 8.067 1.00 65.25 285 MET A C 1
ATOM 2291 O O . MET A 1 285 ? 24.330 -16.487 7.592 1.00 65.25 285 MET A O 1
ATOM 2295 N N . GLU A 1 286 ? 24.233 -14.630 8.848 1.00 64.12 286 GLU A N 1
ATOM 2296 C CA . GLU A 1 286 ? 22.801 -14.711 9.118 1.00 64.12 286 GLU A CA 1
ATOM 2297 C C . GLU A 1 286 ? 22.124 -13.489 8.497 1.00 64.12 286 GLU A C 1
ATOM 2299 O O . GLU A 1 286 ? 22.522 -12.350 8.742 1.00 64.12 286 GLU A O 1
ATOM 2304 N N . VAL A 1 287 ? 21.117 -13.730 7.660 1.00 60.22 287 VAL A N 1
ATOM 2305 C CA . VAL A 1 287 ? 20.231 -12.678 7.157 1.00 60.22 287 VAL A CA 1
ATOM 2306 C C . VAL A 1 287 ? 19.087 -12.554 8.155 1.00 60.22 287 VAL A C 1
ATOM 2308 O O . VAL A 1 287 ? 18.352 -13.519 8.376 1.00 60.22 287 VAL A O 1
ATOM 2311 N N . GLU A 1 288 ? 18.954 -11.388 8.788 1.00 52.41 288 GLU A N 1
ATOM 2312 C CA . GLU A 1 288 ? 17.915 -11.135 9.790 1.00 52.41 288 GLU A CA 1
ATOM 2313 C C . GLU A 1 288 ? 16.521 -11.404 9.187 1.00 52.41 288 GLU A C 1
ATOM 2315 O O . GLU A 1 288 ? 16.116 -10.768 8.216 1.00 52.41 288 GLU A O 1
ATOM 2320 N N . GLY A 1 289 ? 15.800 -12.388 9.739 1.00 58.19 289 GLY A N 1
ATOM 2321 C CA . GLY A 1 289 ? 14.459 -12.777 9.282 1.00 58.19 289 GLY A CA 1
ATOM 2322 C C . GLY A 1 289 ? 14.386 -13.893 8.226 1.00 58.19 289 GLY A C 1
ATOM 2323 O O . GLY A 1 289 ? 13.280 -14.252 7.829 1.00 58.19 289 GLY A O 1
ATOM 2324 N N . GLY A 1 290 ? 15.509 -14.476 7.789 1.00 51.03 290 GLY A N 1
ATOM 2325 C CA . GLY A 1 290 ? 15.530 -15.639 6.887 1.00 51.03 290 GLY A CA 1
ATOM 2326 C C . GLY A 1 290 ? 15.638 -16.982 7.624 1.00 51.03 290 GLY A C 1
ATOM 2327 O O . GLY A 1 290 ? 16.331 -17.090 8.636 1.00 51.03 290 GLY A O 1
ATOM 2328 N N . HIS A 1 291 ? 14.994 -18.040 7.111 1.00 45.16 291 HIS A N 1
ATOM 2329 C CA . HIS A 1 291 ? 15.332 -19.409 7.522 1.00 45.16 291 HIS A CA 1
ATOM 2330 C C . HIS A 1 291 ? 16.811 -19.668 7.203 1.00 45.16 291 HIS A C 1
ATOM 2332 O O . HIS A 1 291 ? 17.269 -19.302 6.121 1.00 45.16 291 HIS A O 1
ATOM 2338 N N . LYS A 1 292 ? 17.554 -20.268 8.147 1.00 42.09 292 LYS A N 1
ATOM 2339 C CA . LYS A 1 292 ? 18.983 -20.583 7.993 1.00 42.09 292 LYS A CA 1
ATOM 2340 C C . LYS A 1 292 ? 19.232 -21.233 6.631 1.00 42.09 292 LYS A C 1
ATOM 2342 O O . LYS A 1 292 ? 18.754 -22.339 6.394 1.00 42.09 292 LYS A O 1
ATOM 2347 N N . LEU A 1 293 ? 19.973 -20.546 5.766 1.00 44.75 293 LEU A N 1
ATOM 2348 C CA . LEU A 1 293 ? 20.538 -21.146 4.564 1.00 44.75 293 LEU A CA 1
ATOM 2349 C C . LEU A 1 293 ? 21.623 -22.114 5.048 1.00 44.75 293 LEU A C 1
ATOM 2351 O O . LEU A 1 293 ? 22.657 -21.679 5.556 1.00 44.75 293 LEU A O 1
ATOM 2355 N N . GLN A 1 294 ? 21.303 -23.408 5.022 1.00 33.22 294 GLN A N 1
ATOM 2356 C CA . GLN A 1 294 ? 22.243 -24.500 5.272 1.00 33.22 294 GLN A CA 1
ATOM 2357 C C . GLN A 1 294 ? 22.991 -24.858 3.995 1.00 33.22 294 GLN A C 1
ATOM 2359 O O . GLN A 1 294 ? 22.341 -24.862 2.926 1.00 33.22 294 GLN A O 1
#

Radius of gyration: 32.69 Å; chains: 1; bounding box: 73×45×100 Å

Organism: Nothobranchius kadleci (NCBI:txid1051664)

Foldseek 3Di:
DPPDPFAFAAPVLLVVLLVLLVCVLVVVDPQDDDPLLSVLSVCCSVVPSPDPVVVVCSVVSNDGPVNSLVVSLVSCLVSLVPDDDDPPADSVNVSVLSSVSSVDSSVDDDDPVVVVVCCLVSVVHDDPQDPVRVVVSVCVVVVHDPVRVVVVVVVVCCVDLVVVLVVLVVVLVVLVVVVVCCVVVVNPDDDDPDPVVSVVVNVVSVVSNVVSVVVNVPGPDDPDDDDDDDDDDDDDDDDDDDPPDPPPPRCDPVNDDDDDDDDDDDDDDPPDPDDDPPDDDDDADDDVPDDGPD

InterPro domains:
  IPR033227 Calcium-dependent secretion activator [PTHR12166] (1-294)

pLDDT: mean 74.12, std 19.9, range [26.25, 97.5]